Protein AF-A0A0B7N5T4-F1 (afdb_monomer_lite)

pLDDT: mean 71.52, std 21.15, range [25.34, 92.88]

Foldseek 3Di:
DAAPPPRDDFDPDPVRNVQCCQWQVQAWKFKAPVRDIFGQDPQWTADPPPRDTHNTNVRVQVVVVVVVMHMDGDPPDDDDDDDDDDDDDDDDDDDDDDDDPPPPDPPVPPPDPPDDPDDPDAFAAQLRLQCQQVVNNVPDPVVSVVSVVLLVLVVWFWKWWAFPHDTHIHTHHPVVLVVQQPDDDPTTHIGHGHHDDDPDDDDDDPDPPPDPVVVLLVCLCPDPCVVVSVVDDDDDQDPVNVVLQPDDCVVPVVSLVVNFVVQAQHWDDDNPDIDGHNGDFRDDPDPCSGPVPPDPDDDDDPDDPDD

Sequence (307 aa):
MQCGTCKQYLKNTNSALKDHNYNYHVDEVFVGESLLVVRRIHGTFTCYICDKALKTTTGFKLHLVSHSLKMTIDFTSLPEPKNSLRYSEDVSDSMPPSEIIHHIPPEDLIIGNSSKPHKKRKLLSHSQTVLASSGSITAGTKEKTDKLMIAKLGRWVPIIFECESEQHGLLTSARSATMLLQESPQTGAWKKPAADVDPSTGVPCITDDCSSDSLVEHIKSTSQAAKKLSTTRHEEVTLEHSNILSRDWLEYPQLRYCGSQMLVGAILVEGQNSILLNTVEPYSRDPLLDAHYERLSHDQSSFPETL

Radius of gyration: 31.87 Å; chains: 1; bounding box: 81×39×100 Å

Structure (mmCIF, N/CA/C/O backbone):
data_AF-A0A0B7N5T4-F1
#
_entry.id   AF-A0A0B7N5T4-F1
#
loop_
_atom_site.group_PDB
_atom_site.id
_atom_site.type_symbol
_atom_site.label_atom_id
_atom_site.label_alt_id
_atom_site.label_comp_id
_atom_site.label_asym_id
_atom_site.label_entity_id
_atom_site.label_seq_id
_atom_site.pdbx_PDB_ins_code
_atom_site.Cartn_x
_atom_site.Cartn_y
_atom_site.Cartn_z
_atom_site.occupancy
_atom_site.B_iso_or_equiv
_atom_site.auth_seq_id
_atom_site.auth_comp_id
_atom_site.auth_asym_id
_atom_site.auth_atom_id
_atom_site.pdbx_PDB_model_num
ATOM 1 N N . MET A 1 1 ? 52.496 3.882 6.652 1.00 69.75 1 MET A N 1
ATOM 2 C CA . MET A 1 1 ? 51.810 2.568 6.605 1.00 69.75 1 MET A CA 1
ATOM 3 C C . MET A 1 1 ? 51.121 2.394 5.261 1.00 69.75 1 MET A C 1
ATOM 5 O O . MET A 1 1 ? 50.736 3.394 4.667 1.00 69.75 1 MET A O 1
ATOM 9 N N . GLN A 1 2 ? 50.978 1.163 4.775 1.00 79.38 2 GLN A N 1
ATOM 10 C CA . GLN A 1 2 ? 50.279 0.862 3.523 1.00 79.38 2 GLN A CA 1
ATOM 11 C C . GLN A 1 2 ? 48.905 0.254 3.832 1.00 79.38 2 GLN A C 1
ATOM 13 O O . GLN A 1 2 ? 48.806 -0.610 4.701 1.00 79.38 2 GLN A O 1
ATOM 18 N N . CYS A 1 3 ? 47.849 0.698 3.147 1.00 80.38 3 CYS A N 1
ATOM 19 C CA . CYS A 1 3 ? 46.538 0.056 3.258 1.00 80.38 3 CYS A CA 1
ATOM 20 C C . CYS A 1 3 ? 46.576 -1.336 2.606 1.00 80.38 3 CYS A C 1
ATOM 22 O O . CYS A 1 3 ? 46.962 -1.457 1.445 1.00 80.38 3 CYS A O 1
ATOM 24 N N . GLY A 1 4 ? 46.150 -2.376 3.328 1.00 76.75 4 GLY A N 1
ATOM 25 C CA . GLY A 1 4 ? 46.126 -3.752 2.815 1.00 76.75 4 GLY A CA 1
ATOM 26 C C . GLY A 1 4 ? 45.163 -3.967 1.640 1.00 76.75 4 GLY A C 1
ATOM 27 O O . GLY A 1 4 ? 45.419 -4.826 0.803 1.00 76.75 4 GLY A O 1
ATOM 28 N N . THR A 1 5 ? 44.104 -3.156 1.537 1.00 79.19 5 THR A N 1
ATOM 29 C CA . THR A 1 5 ? 43.039 -3.314 0.532 1.00 79.19 5 THR A CA 1
ATOM 30 C C . THR A 1 5 ? 43.361 -2.605 -0.786 1.00 79.19 5 THR A C 1
ATOM 32 O O . THR A 1 5 ? 43.273 -3.207 -1.850 1.00 79.19 5 THR A O 1
ATOM 35 N N . CYS A 1 6 ? 43.784 -1.335 -0.743 1.00 82.19 6 CYS A N 1
ATOM 36 C CA . CYS A 1 6 ? 44.059 -0.535 -1.951 1.00 82.19 6 CYS A CA 1
ATOM 37 C C . CYS A 1 6 ? 45.543 -0.217 -2.178 1.00 82.19 6 CYS A C 1
ATOM 39 O O . CYS A 1 6 ? 45.875 0.527 -3.099 1.00 82.19 6 CYS A O 1
ATOM 41 N N . LYS A 1 7 ? 46.445 -0.742 -1.335 1.00 82.12 7 LYS A N 1
ATOM 42 C CA . LYS A 1 7 ? 47.906 -0.554 -1.418 1.00 82.12 7 LYS A CA 1
ATOM 43 C C . LYS A 1 7 ? 48.377 0.907 -1.370 1.00 82.12 7 LYS A C 1
ATOM 45 O O . LYS A 1 7 ? 49.548 1.174 -1.638 1.00 82.12 7 LYS A O 1
ATOM 50 N N . GLN A 1 8 ? 47.511 1.844 -0.979 1.00 82.88 8 GLN A N 1
ATOM 51 C CA . GLN A 1 8 ? 47.845 3.261 -0.860 1.00 82.88 8 GLN A CA 1
ATOM 52 C C . GLN A 1 8 ? 48.771 3.516 0.337 1.00 82.88 8 GLN A C 1
ATOM 54 O O . GLN A 1 8 ? 48.557 2.987 1.431 1.00 82.88 8 GLN A O 1
ATOM 59 N N . TYR A 1 9 ? 49.790 4.354 0.133 1.00 82.81 9 TYR A N 1
ATOM 60 C CA . TYR A 1 9 ? 50.687 4.801 1.196 1.00 82.81 9 TYR A CA 1
ATOM 61 C C . TYR A 1 9 ? 50.049 5.947 1.984 1.00 82.81 9 TYR A C 1
ATOM 63 O O . TYR A 1 9 ? 49.714 6.994 1.433 1.00 82.81 9 TYR A O 1
ATOM 71 N N . LEU A 1 10 ? 49.887 5.737 3.288 1.00 82.31 10 LEU A N 1
ATOM 72 C CA . LEU A 1 10 ? 49.325 6.693 4.235 1.00 82.31 10 LEU A CA 1
ATOM 73 C C . LEU A 1 10 ? 50.396 7.146 5.229 1.00 82.31 10 LEU A C 1
ATOM 75 O O . LEU A 1 10 ? 51.396 6.449 5.468 1.00 82.31 10 LEU A O 1
ATOM 79 N N . LYS A 1 11 ? 50.142 8.302 5.859 1.00 80.75 11 LYS A N 1
ATOM 80 C CA . LYS A 1 11 ? 50.928 8.796 7.000 1.00 80.75 11 LYS A CA 1
ATOM 81 C C . LYS A 1 11 ? 51.099 7.672 8.025 1.00 80.75 11 LYS A C 1
ATOM 83 O O . LYS A 1 11 ? 50.219 6.829 8.183 1.00 80.75 11 LYS A O 1
ATOM 88 N N . ASN A 1 12 ? 52.263 7.612 8.669 1.00 74.69 12 ASN A N 1
ATOM 89 C CA . ASN A 1 12 ? 52.660 6.473 9.495 1.00 74.69 12 ASN A CA 1
ATOM 90 C C . ASN A 1 12 ? 51.973 6.457 10.874 1.00 74.69 12 ASN A C 1
ATOM 92 O O . ASN A 1 12 ? 52.640 6.386 11.898 1.00 74.69 12 ASN A O 1
ATOM 96 N N . THR A 1 13 ? 50.644 6.557 10.901 1.00 83.31 13 THR A N 1
ATOM 97 C CA . THR A 1 13 ? 49.824 6.553 12.113 1.00 83.31 13 THR A CA 1
ATOM 98 C C . THR A 1 13 ? 48.644 5.596 11.954 1.00 83.31 13 THR A C 1
ATOM 100 O O . THR A 1 13 ? 48.007 5.534 10.901 1.00 83.31 13 THR A O 1
ATOM 103 N N . ASN A 1 14 ? 48.321 4.865 13.025 1.00 80.75 14 ASN A N 1
ATOM 104 C CA . ASN A 1 14 ? 47.179 3.942 13.049 1.00 80.75 14 ASN A CA 1
ATOM 105 C C . ASN A 1 14 ? 45.840 4.669 12.831 1.00 80.75 14 ASN A C 1
ATOM 107 O O . ASN A 1 14 ? 44.931 4.121 12.212 1.00 80.75 14 ASN A O 1
ATOM 111 N N . SER A 1 15 ? 45.731 5.923 13.284 1.00 82.00 15 SER A N 1
ATOM 112 C CA . SER A 1 15 ? 44.556 6.772 13.059 1.00 82.00 15 SER A CA 1
ATOM 113 C C . SER A 1 15 ? 44.322 7.061 11.576 1.00 82.00 15 SER A C 1
ATOM 115 O O . SER A 1 15 ? 43.213 6.869 11.091 1.00 82.00 15 SER A O 1
ATOM 117 N N . ALA A 1 16 ? 45.371 7.415 10.825 1.00 81.56 16 ALA A N 1
ATOM 118 C CA . ALA A 1 16 ? 45.253 7.695 9.395 1.00 81.56 16 ALA A CA 1
ATOM 119 C C . ALA A 1 16 ? 44.821 6.456 8.595 1.00 81.56 16 ALA A C 1
ATOM 121 O O . ALA A 1 16 ? 44.069 6.575 7.628 1.00 81.56 16 ALA A O 1
ATOM 122 N N . LEU A 1 17 ? 45.269 5.266 9.009 1.00 82.38 17 LEU A N 1
ATOM 123 C CA . LEU A 1 17 ? 44.836 4.005 8.411 1.00 82.38 17 LEU A CA 1
ATOM 124 C C . LEU A 1 17 ? 43.365 3.694 8.734 1.00 82.38 17 LEU A C 1
ATOM 126 O O . LEU A 1 17 ? 42.614 3.309 7.839 1.00 82.38 17 LEU A O 1
ATOM 130 N N . LYS A 1 18 ? 42.934 3.913 9.983 1.00 84.19 18 LYS A N 1
ATOM 131 C CA . LYS A 1 18 ? 41.537 3.723 10.404 1.00 84.19 18 LYS A CA 1
ATOM 132 C C . LYS A 1 18 ? 40.585 4.666 9.664 1.00 84.19 18 LYS A C 1
ATOM 134 O O . LYS A 1 18 ? 39.571 4.212 9.138 1.00 84.19 18 LYS A O 1
ATOM 139 N N . ASP A 1 19 ? 40.938 5.944 9.560 1.00 85.62 19 ASP A N 1
ATOM 140 C CA . ASP A 1 19 ? 40.134 6.953 8.862 1.00 85.62 19 ASP A CA 1
ATOM 141 C C . ASP A 1 19 ? 40.048 6.679 7.358 1.00 85.62 19 ASP A C 1
ATOM 143 O O . ASP A 1 19 ? 39.001 6.886 6.736 1.00 85.62 19 ASP A O 1
ATOM 147 N N . HIS A 1 20 ? 41.135 6.184 6.761 1.00 85.06 20 HIS A N 1
ATOM 148 C CA . HIS A 1 20 ? 41.139 5.749 5.370 1.00 85.06 20 HIS A CA 1
ATOM 149 C C . HIS A 1 20 ? 40.198 4.557 5.154 1.00 85.06 20 HIS A C 1
ATOM 151 O O . HIS A 1 20 ? 39.347 4.609 4.265 1.00 85.06 20 HIS A O 1
ATOM 157 N N . ASN A 1 21 ? 40.295 3.524 5.996 1.00 85.44 21 ASN A N 1
ATOM 158 C CA . ASN A 1 21 ? 39.423 2.353 5.906 1.00 85.44 21 ASN A CA 1
ATOM 159 C C . ASN A 1 21 ? 37.949 2.728 6.079 1.00 85.44 21 ASN A C 1
ATOM 161 O O . ASN A 1 21 ? 37.116 2.305 5.283 1.00 85.44 21 ASN A O 1
ATOM 165 N N . TYR A 1 22 ? 37.639 3.600 7.038 1.00 87.00 22 TYR A N 1
ATOM 166 C CA . TYR A 1 22 ? 36.282 4.095 7.246 1.00 87.00 22 TYR A CA 1
ATOM 167 C C . TYR A 1 22 ? 35.716 4.805 6.009 1.00 87.00 22 TYR A C 1
ATOM 169 O O . TYR A 1 22 ? 34.561 4.605 5.649 1.00 87.00 22 TYR A O 1
ATOM 177 N N . ASN A 1 23 ? 36.510 5.646 5.343 1.00 88.38 23 ASN A N 1
ATOM 178 C CA . ASN A 1 23 ? 36.008 6.486 4.255 1.00 88.38 23 ASN A CA 1
ATOM 179 C C . ASN A 1 23 ? 35.915 5.791 2.899 1.00 88.38 23 ASN A C 1
ATOM 181 O O . ASN A 1 23 ? 35.070 6.196 2.094 1.00 88.38 23 ASN A O 1
ATOM 185 N N . TYR A 1 24 ? 36.778 4.807 2.646 1.00 85.06 24 TYR A N 1
ATOM 186 C CA . TYR A 1 24 ? 36.962 4.229 1.313 1.00 85.06 24 TYR A CA 1
ATOM 187 C C . TYR A 1 24 ? 36.698 2.725 1.231 1.00 85.06 24 TYR A C 1
ATOM 189 O O . TYR A 1 24 ? 36.429 2.256 0.133 1.00 85.06 24 TYR A O 1
ATOM 197 N N . HIS A 1 25 ? 36.720 2.001 2.356 1.00 84.69 25 HIS A N 1
ATOM 198 C CA . HIS A 1 25 ? 36.530 0.539 2.398 1.00 84.69 25 HIS A CA 1
ATOM 199 C C . HIS A 1 25 ? 35.272 0.117 3.167 1.00 84.69 25 HIS A C 1
ATOM 201 O O . HIS A 1 25 ? 35.118 -1.048 3.511 1.00 84.69 25 HIS A O 1
ATOM 207 N N . VAL A 1 26 ? 34.375 1.064 3.461 1.00 86.56 26 VAL A N 1
ATOM 208 C CA . VAL A 1 26 ? 33.012 0.759 3.914 1.00 86.56 26 VAL A CA 1
ATOM 209 C C . VAL A 1 26 ? 32.119 0.666 2.684 1.00 86.56 26 VAL A C 1
ATOM 211 O O . VAL A 1 26 ? 31.901 1.677 2.001 1.00 86.56 26 VAL A O 1
ATOM 214 N N . ASP A 1 27 ? 31.601 -0.535 2.441 1.00 84.94 27 ASP A N 1
ATOM 215 C CA . ASP A 1 27 ? 30.766 -0.852 1.280 1.00 84.94 27 ASP A CA 1
ATOM 216 C C . ASP A 1 27 ? 29.268 -0.738 1.566 1.00 84.94 27 ASP A C 1
ATOM 218 O O . ASP A 1 27 ? 28.491 -0.467 0.652 1.00 84.94 27 ASP A O 1
ATOM 222 N N . GLU A 1 28 ? 28.851 -0.886 2.823 1.00 87.75 28 GLU A N 1
ATOM 223 C CA . GLU A 1 28 ? 27.444 -0.839 3.224 1.00 87.75 28 GLU A CA 1
ATOM 224 C C . GLU A 1 28 ? 27.250 0.034 4.467 1.00 87.75 28 GLU A C 1
ATOM 226 O O . GLU A 1 28 ? 28.056 0.012 5.401 1.00 87.75 28 GLU A O 1
ATOM 231 N N . VAL A 1 29 ? 26.175 0.822 4.472 1.00 87.94 29 VAL A N 1
ATOM 232 C CA . VAL A 1 29 ? 25.753 1.649 5.609 1.00 87.94 29 VAL A CA 1
ATOM 233 C C . VAL A 1 29 ? 24.242 1.553 5.792 1.00 87.94 29 VAL A C 1
ATOM 235 O O . VAL A 1 29 ? 23.505 1.366 4.825 1.00 87.94 29 VAL A O 1
ATOM 238 N N . PHE A 1 30 ? 23.773 1.716 7.024 1.00 87.69 30 PHE A N 1
ATOM 239 C CA . PHE A 1 30 ? 22.352 1.677 7.363 1.00 87.69 30 PHE A CA 1
ATOM 240 C C . PHE A 1 30 ? 21.861 3.086 7.676 1.00 87.69 30 PHE A C 1
ATOM 242 O O . PHE A 1 30 ? 22.520 3.827 8.411 1.00 87.69 30 PHE A O 1
ATOM 249 N N . VAL A 1 31 ? 20.720 3.470 7.106 1.00 85.38 31 VAL A N 1
ATOM 250 C CA . VAL A 1 31 ? 20.201 4.841 7.167 1.00 85.38 31 VAL A CA 1
ATOM 251 C C . VAL A 1 31 ? 18.807 4.888 7.791 1.00 85.38 31 VAL A C 1
ATOM 253 O O . VAL A 1 31 ? 17.913 4.130 7.417 1.00 85.38 31 VAL A O 1
ATOM 256 N N . GLY A 1 32 ? 18.618 5.832 8.714 1.00 80.12 32 GLY A N 1
ATOM 257 C CA . GLY A 1 32 ? 17.349 6.092 9.390 1.00 80.12 32 GLY A CA 1
ATOM 258 C C . GLY A 1 32 ? 16.972 5.035 10.430 1.00 80.12 32 GLY A C 1
ATOM 259 O O . GLY A 1 32 ? 17.717 4.096 10.701 1.00 80.12 32 GLY A O 1
ATOM 260 N N . GLU A 1 33 ? 15.791 5.200 11.025 1.00 75.06 33 GLU A N 1
ATOM 261 C CA . GLU A 1 33 ? 15.253 4.265 12.028 1.00 75.06 33 GLU A CA 1
ATOM 262 C C . GLU A 1 33 ? 14.824 2.930 11.405 1.00 75.06 33 GLU A C 1
ATOM 264 O O . GLU A 1 33 ? 14.861 1.895 12.061 1.00 75.06 33 GLU A O 1
ATOM 269 N N . SER A 1 34 ? 14.494 2.936 10.111 1.00 72.31 34 SER A N 1
ATOM 270 C CA . SER A 1 34 ? 14.150 1.740 9.334 1.00 72.31 34 SER A CA 1
ATOM 271 C C . SER A 1 34 ? 15.365 0.920 8.881 1.00 72.31 34 SER A C 1
ATOM 273 O O . SER A 1 34 ? 15.178 -0.081 8.195 1.00 72.31 34 SER A O 1
ATOM 275 N N . LEU A 1 35 ? 16.592 1.339 9.229 1.00 80.19 35 LEU A N 1
ATOM 276 C CA . LEU A 1 35 ? 17.850 0.673 8.862 1.00 80.19 35 LEU A CA 1
ATOM 277 C C . LEU A 1 35 ? 17.956 0.368 7.358 1.00 80.19 35 LEU A C 1
ATOM 279 O O . LEU A 1 35 ? 18.348 -0.727 6.954 1.00 80.19 35 LEU A O 1
ATOM 283 N N . LEU A 1 36 ? 17.609 1.343 6.513 1.00 80.44 36 LEU A N 1
ATOM 284 C CA . LEU A 1 36 ? 17.686 1.178 5.064 1.00 80.44 36 LEU A CA 1
ATOM 285 C C . LEU A 1 36 ? 19.139 0.927 4.646 1.00 80.44 36 LEU A C 1
ATOM 287 O O . LEU A 1 36 ? 20.015 1.747 4.926 1.00 80.44 36 LEU A O 1
ATOM 291 N N . VAL A 1 37 ? 19.382 -0.186 3.953 1.00 84.94 37 VAL A N 1
ATOM 292 C CA . VAL A 1 37 ? 20.719 -0.563 3.483 1.00 84.94 37 VAL A CA 1
ATOM 293 C C . VAL A 1 37 ? 21.087 0.258 2.252 1.00 84.94 37 VAL A C 1
ATOM 295 O O . VAL A 1 37 ? 20.458 0.132 1.201 1.00 84.94 37 VAL A O 1
ATOM 298 N N . VAL A 1 38 ? 22.136 1.070 2.362 1.00 85.56 38 VAL A N 1
ATOM 299 C CA . VAL A 1 38 ? 22.716 1.824 1.247 1.00 85.56 38 VAL A CA 1
ATOM 300 C C . VAL A 1 38 ? 24.098 1.266 0.940 1.00 85.56 38 VAL A C 1
ATOM 302 O O . VAL A 1 38 ? 24.983 1.239 1.796 1.00 85.56 38 VAL A O 1
ATOM 305 N N . ARG A 1 39 ? 24.281 0.827 -0.306 1.00 87.94 39 ARG A N 1
ATOM 306 C CA . ARG A 1 39 ? 25.531 0.238 -0.792 1.00 87.94 39 ARG A CA 1
ATOM 307 C C . ARG A 1 39 ? 26.357 1.243 -1.572 1.00 87.94 39 ARG A C 1
ATOM 309 O O . ARG A 1 39 ? 25.822 2.090 -2.289 1.00 87.94 39 ARG A O 1
ATOM 316 N N . ARG A 1 40 ? 27.671 1.106 -1.472 1.00 88.81 40 ARG A N 1
ATOM 317 C CA . ARG A 1 40 ? 28.627 1.835 -2.290 1.00 88.81 40 ARG A CA 1
ATOM 318 C C . ARG A 1 40 ? 28.654 1.214 -3.680 1.00 88.81 40 ARG A C 1
ATOM 320 O O . ARG A 1 40 ? 29.084 0.080 -3.859 1.00 88.81 40 ARG A O 1
ATOM 327 N N . ILE A 1 41 ? 28.225 1.975 -4.678 1.00 83.56 41 ILE A N 1
ATOM 328 C CA . ILE A 1 41 ? 28.212 1.553 -6.080 1.00 83.56 41 ILE A CA 1
ATOM 329 C C . ILE A 1 41 ? 29.187 2.454 -6.841 1.00 83.56 41 ILE A C 1
ATOM 331 O O . ILE A 1 41 ? 29.172 3.674 -6.677 1.00 83.56 41 ILE A O 1
ATOM 335 N N . HIS A 1 42 ? 30.091 1.854 -7.622 1.00 84.12 42 HIS A N 1
ATOM 336 C CA . HIS A 1 42 ? 31.166 2.556 -8.346 1.00 84.12 42 HIS A CA 1
ATOM 337 C C . HIS A 1 42 ? 32.009 3.507 -7.466 1.00 84.12 42 HIS A C 1
ATOM 339 O O . HIS A 1 42 ? 32.459 4.563 -7.909 1.00 84.12 42 HIS A O 1
ATOM 345 N N . GLY A 1 43 ? 32.223 3.145 -6.196 1.00 84.19 43 GLY A N 1
ATOM 346 C CA . GLY A 1 43 ? 33.016 3.944 -5.258 1.00 84.19 43 GLY A CA 1
ATOM 347 C C . GLY A 1 43 ? 32.272 5.119 -4.612 1.00 84.19 43 GLY A C 1
ATOM 348 O O . GLY A 1 43 ? 32.896 5.887 -3.878 1.00 84.19 43 GLY A O 1
ATOM 349 N N . THR A 1 44 ? 30.959 5.255 -4.815 1.00 89.12 44 THR A N 1
ATOM 350 C CA . THR A 1 44 ? 30.132 6.332 -4.239 1.00 89.12 44 THR A CA 1
ATOM 351 C C . THR A 1 44 ? 28.884 5.811 -3.533 1.00 89.12 44 THR A C 1
ATOM 353 O O . THR A 1 44 ? 28.325 4.795 -3.932 1.00 89.12 44 THR A O 1
ATOM 356 N N . PHE A 1 45 ? 28.424 6.536 -2.513 1.00 91.50 45 PHE A N 1
ATOM 357 C CA . PHE A 1 45 ? 27.083 6.392 -1.950 1.00 91.50 45 PHE A CA 1
ATOM 358 C C . PHE A 1 45 ? 26.144 7.413 -2.586 1.00 91.50 45 PHE A C 1
ATOM 360 O O . PHE A 1 45 ? 26.460 8.604 -2.602 1.00 91.50 45 PHE A O 1
ATOM 367 N N . THR A 1 46 ? 24.993 6.962 -3.072 1.00 89.44 46 THR A N 1
ATOM 368 C CA . THR A 1 46 ? 23.954 7.836 -3.627 1.00 89.44 46 THR A CA 1
ATOM 369 C C . THR A 1 46 ? 22.863 8.052 -2.588 1.00 89.44 46 THR A C 1
ATOM 371 O O . THR A 1 46 ? 22.347 7.097 -2.010 1.00 89.44 46 THR A O 1
ATOM 374 N N . CYS A 1 47 ? 22.522 9.312 -2.323 1.00 87.88 47 CYS A N 1
ATOM 375 C CA . CYS A 1 47 ? 21.408 9.652 -1.445 1.00 87.88 47 CYS A CA 1
ATOM 376 C C . CYS A 1 47 ? 20.071 9.373 -2.136 1.00 87.88 47 CYS A C 1
ATOM 378 O O . CYS A 1 47 ? 19.830 9.904 -3.209 1.00 87.88 47 CYS A O 1
ATOM 380 N N . TYR A 1 48 ? 19.176 8.624 -1.498 1.00 84.62 48 TYR A N 1
ATOM 381 C CA . TYR A 1 48 ? 17.856 8.291 -2.050 1.00 84.62 48 TYR A CA 1
ATOM 382 C C . TYR A 1 48 ? 16.822 9.428 -1.950 1.00 84.62 48 TYR A C 1
ATOM 384 O O . TYR A 1 48 ? 15.704 9.280 -2.427 1.00 84.62 48 TYR A O 1
ATOM 392 N N . ILE A 1 49 ? 17.162 10.541 -1.288 1.00 83.62 49 ILE A N 1
ATOM 393 C CA . ILE A 1 49 ? 16.272 11.708 -1.155 1.00 83.62 49 ILE A CA 1
ATOM 394 C C . ILE A 1 49 ? 16.534 12.735 -2.256 1.00 83.62 49 ILE A C 1
ATOM 396 O O . ILE A 1 49 ? 15.604 13.372 -2.739 1.00 83.62 49 ILE A O 1
ATOM 400 N N . CYS A 1 50 ? 17.802 12.951 -2.611 1.00 87.12 50 CYS A N 1
ATOM 401 C CA . CYS A 1 50 ? 18.205 14.034 -3.512 1.00 87.12 50 CYS A CA 1
ATOM 402 C C . CYS A 1 50 ? 19.199 13.604 -4.598 1.00 87.12 50 CYS A C 1
ATOM 404 O O . CYS A 1 50 ? 19.820 14.461 -5.226 1.00 87.12 50 CYS A O 1
ATOM 406 N N . ASP A 1 51 ? 19.407 12.296 -4.766 1.00 87.25 51 ASP A N 1
ATOM 407 C CA . ASP A 1 51 ? 20.267 11.662 -5.777 1.00 87.25 51 ASP A CA 1
ATOM 408 C C . ASP A 1 51 ? 21.730 12.132 -5.790 1.00 87.25 51 ASP A C 1
ATOM 410 O O . ASP A 1 51 ? 22.498 11.880 -6.722 1.00 87.25 51 ASP A O 1
ATOM 414 N N . LYS A 1 52 ? 22.175 12.788 -4.713 1.00 88.50 52 LYS A N 1
ATOM 415 C CA . LYS A 1 52 ? 23.548 13.269 -4.586 1.00 88.50 52 LYS A CA 1
ATOM 416 C C . LYS A 1 52 ? 24.509 12.106 -4.334 1.00 88.50 52 LYS A C 1
ATOM 418 O O . LYS A 1 52 ? 24.386 11.395 -3.337 1.00 88.50 52 LYS A O 1
ATOM 423 N N . ALA A 1 53 ? 25.511 11.968 -5.202 1.00 91.56 53 ALA A N 1
ATOM 424 C CA . ALA A 1 53 ? 26.578 10.978 -5.070 1.00 91.56 53 ALA A CA 1
ATOM 425 C C . ALA A 1 53 ? 27.752 11.508 -4.224 1.00 91.56 53 ALA A C 1
ATOM 427 O O . ALA A 1 53 ? 28.318 12.570 -4.500 1.00 91.56 53 ALA A O 1
ATOM 428 N N . LEU A 1 54 ? 28.150 10.754 -3.197 1.00 91.56 54 LEU A N 1
ATOM 429 C CA . LEU A 1 54 ? 29.201 11.110 -2.239 1.00 91.56 54 LEU A CA 1
ATOM 430 C C . LEU A 1 54 ? 30.294 10.036 -2.203 1.00 91.56 54 LEU A C 1
ATOM 432 O O . LEU A 1 54 ? 30.028 8.850 -2.039 1.00 91.56 54 LEU A O 1
ATOM 436 N N . LYS A 1 55 ? 31.553 10.465 -2.353 1.00 89.00 55 LYS A N 1
ATOM 437 C CA . LYS A 1 55 ? 32.723 9.571 -2.456 1.00 89.00 55 LYS A CA 1
ATOM 438 C C . LYS A 1 55 ? 33.216 9.026 -1.118 1.00 89.00 55 LYS A C 1
ATOM 440 O O . LYS A 1 55 ? 33.914 8.020 -1.100 1.00 89.00 55 LYS A O 1
ATOM 445 N N . THR A 1 56 ? 32.907 9.678 -0.002 1.00 90.75 56 THR A N 1
ATOM 446 C CA . THR A 1 56 ? 33.432 9.305 1.318 1.00 90.75 56 THR A CA 1
ATOM 447 C C . THR A 1 56 ? 32.304 8.983 2.283 1.00 90.75 56 THR A C 1
ATOM 449 O O . THR A 1 56 ? 31.255 9.629 2.263 1.00 90.75 56 THR A O 1
ATOM 452 N N . THR A 1 57 ? 32.536 8.014 3.167 1.00 89.62 57 THR A N 1
ATOM 453 C CA . THR A 1 57 ? 31.570 7.613 4.201 1.00 89.62 57 THR A CA 1
ATOM 454 C C . THR A 1 57 ? 31.266 8.762 5.163 1.00 89.62 57 THR A C 1
ATOM 456 O O . THR A 1 57 ? 30.104 9.014 5.472 1.00 89.62 57 THR A O 1
ATOM 459 N N . THR A 1 58 ? 32.277 9.540 5.575 1.00 90.69 58 THR A N 1
ATOM 460 C CA . THR A 1 58 ? 32.061 10.741 6.403 1.00 90.69 58 THR A CA 1
ATOM 461 C C . THR A 1 58 ? 31.255 11.807 5.662 1.00 90.69 58 THR A C 1
ATOM 463 O O . THR A 1 58 ? 30.374 12.428 6.254 1.00 90.69 58 THR A O 1
ATOM 466 N N . GLY A 1 59 ? 31.517 12.008 4.366 1.00 88.62 59 GLY A N 1
ATOM 467 C CA . GLY A 1 59 ? 30.754 12.951 3.548 1.00 88.62 59 GLY A CA 1
ATOM 468 C C . GLY A 1 59 ? 29.286 12.544 3.438 1.00 88.62 59 GLY A C 1
ATOM 469 O O . GLY A 1 59 ? 28.402 13.382 3.608 1.00 88.62 59 GLY A O 1
ATOM 470 N N . PHE A 1 60 ? 29.026 11.254 3.223 1.00 91.56 60 PHE A N 1
ATOM 471 C CA . PHE A 1 60 ? 27.674 10.705 3.181 1.00 91.56 60 PHE A CA 1
ATOM 472 C C . PHE A 1 60 ? 26.952 10.844 4.528 1.00 91.56 60 PHE A C 1
ATOM 474 O O . PHE A 1 60 ? 25.824 11.330 4.572 1.00 91.56 60 PHE A O 1
ATOM 481 N N . LYS A 1 61 ? 27.635 10.553 5.642 1.00 91.12 61 LYS A N 1
ATOM 482 C CA . LYS A 1 61 ? 27.104 10.759 6.997 1.00 91.12 61 LYS A CA 1
ATOM 483 C C . LYS A 1 61 ? 26.669 12.202 7.245 1.00 91.12 61 LYS A C 1
ATOM 485 O O . LYS A 1 61 ? 25.561 12.432 7.714 1.00 91.12 61 LYS A O 1
ATOM 490 N N . LEU A 1 62 ? 27.537 13.171 6.945 1.00 91.50 62 LEU A N 1
ATOM 491 C CA . LEU A 1 62 ? 27.241 14.594 7.141 1.00 91.50 62 LEU A CA 1
ATOM 492 C C . LEU A 1 62 ? 26.092 15.062 6.245 1.00 91.50 62 LEU A C 1
ATOM 494 O O . LEU A 1 62 ? 25.263 15.858 6.673 1.00 91.50 62 LEU A O 1
ATOM 498 N N . HIS A 1 63 ? 26.019 14.540 5.023 1.00 90.56 63 HIS A N 1
ATOM 499 C CA . HIS A 1 63 ? 24.920 14.829 4.115 1.00 90.56 63 HIS A CA 1
ATOM 500 C C . HIS A 1 63 ? 23.569 14.319 4.642 1.00 90.56 63 HIS A C 1
ATOM 502 O O . HIS A 1 63 ? 22.570 15.021 4.543 1.00 90.56 63 HIS A O 1
ATOM 508 N N . LEU A 1 64 ? 23.517 13.140 5.259 1.00 90.31 64 LEU A N 1
ATOM 509 C CA . LEU A 1 64 ? 22.271 12.609 5.823 1.00 90.31 64 LEU A CA 1
ATOM 510 C C . LEU A 1 64 ? 21.739 13.442 6.997 1.00 90.31 64 LEU A C 1
ATOM 512 O O . LEU A 1 64 ? 20.525 13.557 7.165 1.00 90.31 64 LEU A O 1
ATOM 516 N N . VAL A 1 65 ? 22.621 14.105 7.751 1.00 90.00 65 VAL A N 1
ATOM 517 C CA . VAL A 1 65 ? 22.213 15.021 8.828 1.00 90.00 65 VAL A CA 1
ATOM 518 C C . VAL A 1 65 ? 21.382 16.191 8.286 1.00 90.00 65 VAL A C 1
ATOM 520 O O . VAL A 1 65 ? 20.431 16.595 8.952 1.00 90.00 65 VAL A O 1
ATOM 523 N N . SER A 1 66 ? 21.646 16.689 7.067 1.00 87.62 66 SER A N 1
ATOM 524 C CA . SER A 1 66 ? 20.801 17.738 6.460 1.00 87.62 66 SER A CA 1
ATOM 525 C C . SER A 1 66 ? 19.396 17.255 6.091 1.00 87.62 66 SER A C 1
ATOM 527 O O . SER A 1 66 ? 18.516 18.073 5.852 1.00 87.62 66 SER A O 1
ATOM 529 N N . HIS A 1 67 ? 19.182 15.939 6.061 1.00 86.00 67 HIS A N 1
ATOM 530 C CA . HIS A 1 67 ? 17.881 15.301 5.871 1.00 86.00 67 HIS A CA 1
ATOM 531 C C . HIS A 1 67 ? 17.285 14.764 7.182 1.00 86.00 67 HIS A C 1
ATOM 533 O O . HIS A 1 67 ? 16.331 13.994 7.145 1.00 86.00 67 HIS A O 1
ATOM 539 N N . SER A 1 68 ? 17.852 15.129 8.339 1.00 88.25 68 SER A N 1
ATOM 540 C CA . SER A 1 68 ? 17.449 14.612 9.657 1.00 88.25 68 SER A CA 1
ATOM 541 C C . SER A 1 68 ? 17.558 13.085 9.788 1.00 88.25 68 SER A C 1
ATOM 543 O O . SER A 1 68 ? 16.881 12.475 10.613 1.00 88.25 68 SER A O 1
ATOM 545 N N . LEU A 1 69 ? 18.447 12.460 9.010 1.00 86.94 69 LEU A N 1
ATOM 546 C CA . LEU A 1 69 ? 18.690 11.021 9.030 1.00 86.94 69 LEU A CA 1
ATOM 547 C C . LEU A 1 69 ? 19.977 10.680 9.780 1.00 86.94 69 LEU A C 1
ATOM 549 O O . LEU A 1 69 ? 20.994 11.371 9.683 1.00 86.94 69 LEU A O 1
ATOM 553 N N . LYS A 1 70 ? 19.942 9.563 10.511 1.00 86.38 70 LYS A N 1
ATOM 554 C CA . LYS A 1 70 ? 21.113 8.978 11.175 1.00 86.38 70 LYS A CA 1
ATOM 555 C C . LYS A 1 70 ? 21.685 7.847 10.327 1.00 86.38 70 LYS A C 1
ATOM 557 O O . LYS A 1 70 ? 20.942 7.152 9.646 1.00 86.38 70 LYS A O 1
ATOM 562 N N . MET A 1 71 ? 23.002 7.666 10.396 1.00 87.56 71 MET A N 1
ATOM 563 C CA . MET A 1 71 ? 23.719 6.596 9.705 1.00 87.56 71 MET A CA 1
ATOM 564 C C . MET A 1 71 ? 24.470 5.731 10.714 1.00 87.56 71 MET A C 1
ATOM 566 O O . MET A 1 71 ? 25.198 6.266 11.558 1.00 87.56 71 MET A O 1
ATOM 570 N N . THR A 1 72 ? 24.342 4.416 10.587 1.00 85.75 72 THR A N 1
ATOM 571 C CA . THR A 1 72 ? 25.093 3.415 11.352 1.00 85.75 72 THR A CA 1
ATOM 572 C C . THR A 1 72 ? 25.862 2.491 10.407 1.00 85.75 72 THR A C 1
ATOM 574 O O . THR A 1 72 ? 25.540 2.365 9.226 1.00 85.75 72 THR A O 1
ATOM 577 N N . ILE A 1 73 ? 26.939 1.894 10.913 1.00 83.56 73 ILE A N 1
ATOM 578 C CA . ILE A 1 73 ? 27.765 0.920 10.191 1.00 83.56 73 ILE A CA 1
ATOM 579 C C . ILE A 1 73 ? 27.880 -0.291 11.105 1.00 83.56 73 ILE A C 1
ATOM 581 O O . ILE A 1 73 ? 28.184 -0.119 12.288 1.00 83.56 73 ILE A O 1
ATOM 585 N N . ASP A 1 74 ? 27.617 -1.479 10.573 1.00 66.56 74 ASP A N 1
ATOM 586 C CA . ASP A 1 74 ? 27.819 -2.722 11.307 1.00 66.56 74 ASP A CA 1
ATOM 587 C C . ASP A 1 74 ? 29.306 -3.108 11.245 1.00 66.56 74 ASP A C 1
ATOM 589 O O . ASP A 1 74 ? 29.902 -3.196 10.172 1.00 66.56 74 ASP A O 1
ATOM 593 N N . PHE A 1 75 ? 29.929 -3.279 12.409 1.00 51.12 75 PHE A N 1
ATOM 594 C CA . PHE A 1 75 ? 31.339 -3.647 12.554 1.00 51.12 75 PHE A CA 1
ATOM 595 C C . PHE A 1 75 ? 31.481 -5.142 12.881 1.00 51.12 75 PHE A C 1
ATOM 597 O O . PHE A 1 75 ? 32.263 -5.511 13.752 1.00 51.12 75 PHE A O 1
ATOM 604 N N . THR A 1 76 ? 30.725 -6.023 12.227 1.00 40.06 76 THR A N 1
ATOM 605 C CA . THR A 1 76 ? 30.799 -7.476 12.488 1.00 40.06 76 THR A CA 1
ATOM 606 C C . THR A 1 76 ? 31.614 -8.275 11.472 1.00 40.06 76 THR A C 1
ATOM 608 O O . THR A 1 76 ? 31.735 -9.490 11.610 1.00 40.06 76 THR A O 1
ATOM 611 N N . SER A 1 77 ? 32.284 -7.637 10.510 1.00 33.38 77 SER A N 1
ATOM 612 C CA . SER A 1 77 ? 33.123 -8.357 9.545 1.00 33.38 77 SER A CA 1
ATOM 613 C C . SER A 1 77 ? 34.488 -7.704 9.326 1.00 33.38 77 SER A C 1
ATOM 615 O O . SER A 1 77 ? 34.680 -7.012 8.335 1.00 33.38 77 SER A O 1
ATOM 617 N N . LEU A 1 78 ? 35.444 -7.946 10.228 1.00 33.88 78 LEU A N 1
ATOM 618 C CA . LEU A 1 78 ? 36.885 -8.048 9.933 1.00 33.88 78 LEU A CA 1
ATOM 619 C C . LEU A 1 78 ? 37.579 -8.783 11.108 1.00 33.88 78 LEU A C 1
ATOM 621 O O . LEU A 1 78 ? 37.239 -8.526 12.263 1.00 33.88 78 LEU A O 1
ATOM 625 N N . PRO A 1 79 ? 38.518 -9.712 10.846 1.00 31.50 79 PRO A N 1
ATOM 626 C CA . PRO A 1 79 ? 39.094 -10.585 11.864 1.00 31.50 79 PRO A CA 1
ATOM 627 C C . PRO A 1 79 ? 40.132 -9.843 12.720 1.00 31.50 79 PRO A C 1
ATOM 629 O O . PRO A 1 79 ? 41.118 -9.316 12.204 1.00 31.50 79 PRO A O 1
ATOM 632 N N . GLU A 1 80 ? 39.940 -9.833 14.039 1.00 29.44 80 GLU A N 1
ATOM 633 C CA . GLU A 1 80 ? 40.982 -9.434 14.991 1.00 29.44 80 GLU A CA 1
ATOM 634 C C . GLU A 1 80 ? 42.076 -10.509 15.099 1.00 29.44 80 GLU A C 1
ATOM 636 O O . GLU A 1 80 ? 41.762 -11.696 15.236 1.00 29.44 80 GLU A O 1
ATOM 641 N N . PRO A 1 81 ? 43.362 -10.129 15.196 1.00 31.62 81 PRO A N 1
ATOM 642 C CA . PRO A 1 81 ? 44.332 -10.892 15.951 1.00 31.62 81 PRO A CA 1
ATOM 643 C C . PRO A 1 81 ? 44.458 -10.323 17.372 1.00 31.62 81 PRO A C 1
ATOM 645 O O . PRO A 1 81 ? 44.715 -9.140 17.593 1.00 31.62 81 PRO A O 1
ATOM 648 N N . LYS A 1 82 ? 44.313 -11.226 18.341 1.00 32.44 82 LYS A N 1
ATOM 649 C CA . LYS A 1 82 ? 44.591 -11.039 19.768 1.00 32.44 82 LYS A CA 1
ATOM 650 C C . LYS A 1 82 ? 46.047 -10.602 19.993 1.00 32.44 82 LYS A C 1
ATOM 652 O O . LYS A 1 82 ? 46.944 -11.321 19.567 1.00 32.44 82 LYS A O 1
ATOM 657 N N . ASN A 1 83 ? 46.283 -9.515 20.733 1.00 25.34 83 ASN A N 1
ATOM 658 C CA . ASN A 1 83 ? 47.005 -9.535 22.020 1.00 25.34 83 ASN A CA 1
ATOM 659 C C . ASN A 1 83 ? 47.358 -8.130 22.548 1.00 25.34 83 ASN A C 1
ATOM 661 O O . ASN A 1 83 ? 48.132 -7.399 21.948 1.00 25.34 83 ASN A O 1
ATOM 665 N N . SER A 1 84 ? 46.873 -7.890 23.768 1.00 26.36 84 SER A N 1
ATOM 666 C CA . SER A 1 84 ? 47.591 -7.395 24.952 1.00 26.36 84 SER A CA 1
ATOM 667 C C . SER A 1 84 ? 48.205 -5.984 25.021 1.00 26.36 84 SER A C 1
ATOM 669 O O . SER A 1 84 ? 48.979 -5.565 24.170 1.00 26.36 84 SER A O 1
ATOM 671 N N . LEU A 1 85 ? 48.008 -5.434 26.229 1.00 27.22 85 LEU A N 1
ATOM 672 C CA . LEU A 1 85 ? 48.889 -4.574 27.035 1.00 27.22 85 LEU A CA 1
ATOM 673 C C . LEU A 1 85 ? 48.656 -3.054 27.022 1.00 27.22 85 LEU A C 1
ATOM 675 O O . LEU A 1 85 ? 49.161 -2.306 26.197 1.00 27.22 85 LEU A O 1
ATOM 679 N N . ARG A 1 86 ? 47.906 -2.647 28.060 1.00 30.83 86 ARG A N 1
ATOM 680 C CA . ARG A 1 86 ? 48.272 -1.683 29.118 1.00 30.83 86 ARG A CA 1
ATOM 681 C C . ARG A 1 86 ? 49.406 -0.698 28.795 1.00 30.83 86 ARG A C 1
ATOM 683 O O . ARG A 1 86 ? 50.557 -1.108 28.679 1.00 30.83 86 ARG A O 1
ATOM 690 N N . TYR A 1 87 ? 49.098 0.592 28.913 1.00 25.66 87 TYR A N 1
ATOM 691 C CA . TYR A 1 87 ? 49.990 1.542 29.577 1.00 25.66 87 TYR A CA 1
ATOM 692 C C . TYR A 1 87 ? 49.152 2.602 30.308 1.00 25.66 87 TYR A C 1
ATOM 694 O O . TYR A 1 87 ? 48.283 3.232 29.705 1.00 25.66 87 TYR A O 1
ATOM 702 N N . SER A 1 88 ? 49.376 2.696 31.617 1.00 30.36 88 SER A N 1
ATOM 703 C CA . SER A 1 88 ? 48.877 3.731 32.530 1.00 30.36 88 SER A CA 1
ATOM 704 C C . SER A 1 88 ? 49.926 4.841 32.683 1.00 30.36 88 SER A C 1
ATOM 706 O O . SER A 1 88 ? 51.042 4.677 32.201 1.00 30.36 88 SER A O 1
ATOM 708 N N . GLU A 1 89 ? 49.546 5.868 33.455 1.00 31.20 89 GLU A N 1
ATOM 709 C CA . GLU A 1 89 ? 50.336 6.948 34.085 1.00 31.20 89 GLU A CA 1
ATOM 710 C C . GLU A 1 89 ? 50.324 8.292 33.332 1.00 31.20 89 GLU A C 1
ATOM 712 O O . GLU A 1 89 ? 50.580 8.342 32.134 1.00 31.20 89 GLU A O 1
ATOM 717 N N . ASP A 1 90 ? 50.105 9.455 33.956 1.00 25.73 90 ASP A N 1
ATOM 718 C CA . ASP A 1 90 ? 49.532 9.854 35.258 1.00 25.73 90 ASP A CA 1
ATOM 719 C C . ASP A 1 90 ? 49.534 11.406 35.322 1.00 25.73 90 ASP A C 1
ATOM 721 O O . ASP A 1 90 ? 50.152 12.052 34.472 1.00 25.73 90 ASP A O 1
ATOM 725 N N . VAL A 1 91 ? 48.954 11.960 36.405 1.00 28.81 91 VAL A N 1
ATOM 726 C CA . VAL A 1 91 ? 49.136 13.323 36.989 1.00 28.81 91 VAL A CA 1
ATOM 727 C C . VAL A 1 91 ? 48.195 14.417 36.442 1.00 28.81 91 VAL A C 1
ATOM 729 O O . VAL A 1 91 ? 48.129 14.622 35.238 1.00 28.81 91 VAL A O 1
ATOM 732 N N . SER A 1 92 ? 47.509 15.280 37.208 1.00 29.36 92 SER A N 1
ATOM 733 C CA . SER A 1 92 ? 47.076 15.448 38.617 1.00 29.36 92 SER A CA 1
ATOM 734 C C . SER A 1 92 ? 46.292 16.784 38.634 1.00 29.36 92 SER A C 1
ATOM 736 O O . SER A 1 92 ? 46.700 17.687 37.908 1.00 29.36 92 SER A O 1
ATOM 738 N N . ASP A 1 93 ? 45.194 16.934 39.394 1.00 27.42 93 ASP A N 1
ATOM 739 C CA . ASP A 1 93 ? 45.079 17.863 40.550 1.00 27.42 93 ASP A CA 1
ATOM 740 C C . ASP A 1 93 ? 43.610 18.116 41.009 1.00 27.42 93 ASP A C 1
ATOM 742 O O . ASP A 1 93 ? 42.789 18.689 40.299 1.00 27.42 93 ASP A O 1
ATOM 746 N N . SER A 1 94 ? 43.328 17.622 42.219 1.00 28.92 94 SER A N 1
ATOM 747 C CA . SER A 1 94 ? 42.496 18.093 43.351 1.00 28.92 94 SER A CA 1
ATOM 748 C C . SER A 1 94 ? 41.245 18.995 43.208 1.00 28.92 94 SER A C 1
ATOM 750 O O . SER A 1 94 ? 41.358 20.140 42.782 1.00 28.92 94 SER A O 1
ATOM 752 N N . MET A 1 95 ? 40.103 18.554 43.796 1.00 28.83 95 MET A N 1
ATOM 753 C CA . MET A 1 95 ? 39.262 19.229 44.844 1.00 28.83 95 MET A CA 1
ATOM 754 C C . MET A 1 95 ? 37.952 18.418 45.157 1.00 28.83 95 MET A C 1
ATOM 756 O O . MET A 1 95 ? 37.670 17.473 44.426 1.00 28.83 95 MET A O 1
ATOM 760 N N . PRO A 1 96 ? 37.213 18.652 46.278 1.00 32.41 96 PRO A N 1
ATOM 761 C CA . PRO A 1 96 ? 36.853 17.652 47.306 1.00 32.41 96 PRO A CA 1
ATOM 762 C C . PRO A 1 96 ? 35.413 17.066 47.174 1.00 32.41 96 PRO A C 1
ATOM 764 O O . PRO A 1 96 ? 34.690 17.426 46.246 1.00 32.41 96 PRO A O 1
ATOM 767 N N . PRO A 1 97 ? 34.979 16.130 48.055 1.00 39.62 97 PRO A N 1
ATOM 768 C CA . PRO A 1 97 ? 33.875 15.218 47.778 1.00 39.62 97 PRO A CA 1
ATOM 769 C C . PRO A 1 97 ? 32.522 15.856 48.091 1.00 39.62 97 PRO A C 1
ATOM 771 O O . PRO A 1 97 ? 32.255 16.290 49.211 1.00 39.62 97 PRO A O 1
ATOM 774 N N . SER A 1 98 ? 31.633 15.871 47.107 1.00 33.53 98 SER A N 1
ATOM 775 C CA . SER A 1 98 ? 30.220 16.171 47.312 1.00 33.53 98 SER A CA 1
ATOM 776 C C . SER A 1 98 ? 29.401 15.179 46.503 1.00 33.53 98 SER A C 1
ATOM 778 O O . SER A 1 98 ? 29.395 15.207 45.279 1.00 33.53 98 SER A O 1
ATOM 780 N N . GLU A 1 99 ? 28.803 14.254 47.250 1.00 32.38 99 GLU A N 1
ATOM 781 C CA . GLU A 1 99 ? 27.509 13.633 46.980 1.00 32.38 99 GLU A CA 1
ATOM 782 C C . GLU A 1 99 ? 27.302 13.118 45.552 1.00 32.38 99 GLU A C 1
ATOM 784 O O . GLU A 1 99 ? 26.781 13.791 44.664 1.00 32.38 99 GLU A O 1
ATOM 789 N N . ILE A 1 100 ? 27.641 11.839 45.368 1.00 32.81 100 ILE A N 1
ATOM 790 C CA . ILE A 1 100 ? 27.051 11.014 44.317 1.00 32.81 100 ILE A CA 1
ATOM 791 C C . ILE A 1 100 ? 25.541 11.026 44.569 1.00 32.81 100 ILE A C 1
ATOM 793 O O . ILE A 1 100 ? 25.030 10.270 45.396 1.00 32.81 100 ILE A O 1
ATOM 797 N N . ILE A 1 101 ? 24.825 11.896 43.859 1.00 30.56 101 ILE A N 1
ATOM 798 C CA . ILE A 1 101 ? 23.397 11.727 43.633 1.00 30.56 101 ILE A CA 1
ATOM 799 C C . ILE A 1 101 ? 23.291 10.437 42.825 1.00 30.56 101 ILE A C 1
ATOM 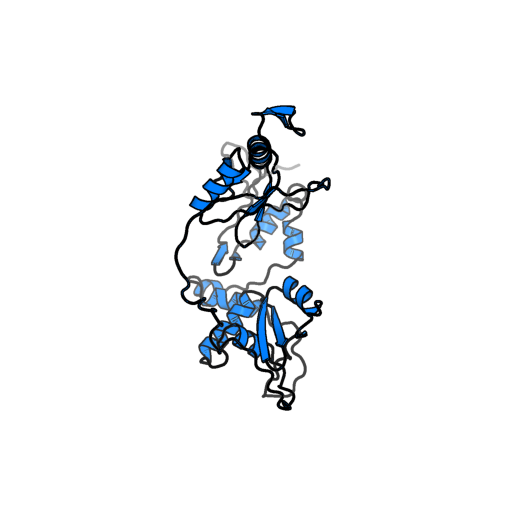801 O O . ILE A 1 101 ? 23.424 10.416 41.601 1.00 30.56 101 ILE A O 1
ATOM 805 N N . HIS A 1 102 ? 23.118 9.324 43.536 1.00 31.97 102 HIS A N 1
ATOM 806 C CA . HIS A 1 102 ? 22.542 8.132 42.956 1.00 31.97 102 HIS A CA 1
ATOM 807 C C . HIS A 1 102 ? 21.195 8.568 42.390 1.00 31.97 102 HIS A C 1
ATOM 809 O O . HIS A 1 102 ? 20.249 8.810 43.136 1.00 31.97 102 HIS A O 1
ATOM 815 N N . HIS A 1 103 ? 21.116 8.693 41.067 1.00 30.47 103 HIS A N 1
ATOM 816 C CA . HIS A 1 103 ? 19.844 8.676 40.368 1.00 30.47 103 HIS A CA 1
ATOM 817 C C . HIS A 1 103 ? 19.240 7.284 40.570 1.00 30.47 103 HIS A C 1
ATOM 819 O O . HIS A 1 103 ? 19.377 6.390 39.738 1.00 30.47 103 HIS A O 1
ATOM 825 N N . ILE A 1 104 ? 18.624 7.094 41.734 1.00 37.25 104 ILE A N 1
ATOM 826 C CA . ILE A 1 104 ? 17.573 6.111 41.932 1.00 37.25 104 ILE A CA 1
ATOM 827 C C . ILE A 1 104 ? 16.469 6.551 40.960 1.00 37.25 104 ILE A C 1
ATOM 829 O O . ILE A 1 104 ? 16.070 7.721 40.999 1.00 37.25 104 ILE A O 1
ATOM 833 N N . PRO A 1 105 ? 16.033 5.694 40.022 1.00 35.84 105 PRO A N 1
ATOM 834 C CA . PRO A 1 105 ? 14.898 6.031 39.179 1.00 35.84 105 PRO A CA 1
ATOM 835 C C . PRO A 1 105 ? 13.684 6.325 40.080 1.00 35.84 105 PRO A C 1
ATOM 837 O O . PRO A 1 105 ? 13.567 5.700 41.135 1.00 35.84 105 PRO A O 1
ATOM 840 N N . PRO A 1 106 ? 12.801 7.269 39.702 1.00 34.44 106 PRO A N 1
ATOM 841 C CA . PRO A 1 106 ? 11.583 7.538 40.457 1.00 34.44 106 PRO A CA 1
ATOM 842 C C . PRO A 1 106 ? 10.854 6.223 40.770 1.00 34.44 106 PRO A C 1
ATOM 844 O O . PRO A 1 106 ? 10.802 5.334 39.916 1.00 34.44 106 PRO A O 1
ATOM 847 N N . GLU A 1 107 ? 10.304 6.105 41.981 1.00 40.25 107 GLU A N 1
ATOM 848 C CA . GLU A 1 107 ? 9.663 4.888 42.517 1.00 40.25 107 GLU A CA 1
ATOM 849 C C . GLU A 1 107 ? 8.514 4.335 41.643 1.00 40.25 107 GLU A C 1
ATOM 851 O O . GLU A 1 107 ? 8.074 3.209 41.854 1.00 40.25 107 GLU A O 1
ATOM 856 N N . ASP A 1 108 ? 8.104 5.056 40.598 1.00 41.28 108 ASP A N 1
ATOM 857 C CA . ASP A 1 108 ? 7.126 4.628 39.595 1.00 41.28 108 ASP A CA 1
ATOM 858 C C . ASP A 1 108 ? 7.647 3.575 38.589 1.00 41.28 108 ASP A C 1
ATOM 860 O O . ASP A 1 108 ? 6.876 3.088 37.764 1.00 41.28 108 ASP A O 1
ATOM 864 N N . LEU A 1 109 ? 8.933 3.196 38.627 1.00 37.03 109 LEU A N 1
ATOM 865 C CA . LEU A 1 109 ? 9.517 2.171 37.735 1.00 37.03 109 LEU A CA 1
ATOM 866 C C . LEU A 1 109 ? 10.009 0.903 38.452 1.00 37.03 109 LEU A C 1
ATOM 868 O O . LEU A 1 109 ? 10.687 0.069 37.846 1.00 37.03 109 LEU A O 1
ATOM 872 N N . ILE A 1 110 ? 9.645 0.709 39.720 1.00 34.78 110 ILE A N 1
ATOM 873 C CA . ILE A 1 110 ? 9.851 -0.569 40.407 1.00 34.78 110 ILE A CA 1
ATOM 874 C C . ILE A 1 110 ? 8.604 -1.429 40.175 1.00 34.78 110 ILE A C 1
ATOM 876 O O . ILE A 1 110 ? 7.575 -1.231 40.818 1.00 34.78 110 ILE A O 1
ATOM 880 N N . ILE A 1 111 ? 8.692 -2.406 39.265 1.00 43.53 111 ILE A N 1
ATOM 881 C CA . ILE A 1 111 ? 7.672 -3.458 39.112 1.00 43.53 111 ILE A CA 1
ATOM 882 C C . ILE A 1 111 ? 7.728 -4.326 40.374 1.00 43.53 111 ILE A C 1
ATOM 884 O O . ILE A 1 111 ? 8.502 -5.277 40.494 1.00 43.53 111 ILE A O 1
ATOM 888 N N . GLY A 1 112 ? 6.962 -3.917 41.381 1.00 33.41 112 GLY A N 1
ATOM 889 C CA . GLY A 1 112 ? 6.803 -4.643 42.626 1.00 33.41 112 GLY A CA 1
ATOM 890 C C . GLY A 1 112 ? 5.968 -5.895 42.394 1.00 33.41 112 GLY A C 1
ATOM 891 O O . GLY A 1 112 ? 4.777 -5.805 42.101 1.00 33.41 112 GLY A O 1
ATOM 892 N N . ASN A 1 113 ? 6.582 -7.062 42.596 1.00 39.75 113 ASN A N 1
ATOM 893 C CA . ASN A 1 113 ? 5.899 -8.349 42.710 1.00 39.75 113 ASN A CA 1
ATOM 894 C C . ASN A 1 113 ? 4.865 -8.303 43.850 1.00 39.75 113 ASN A C 1
ATOM 896 O O . ASN A 1 113 ? 5.16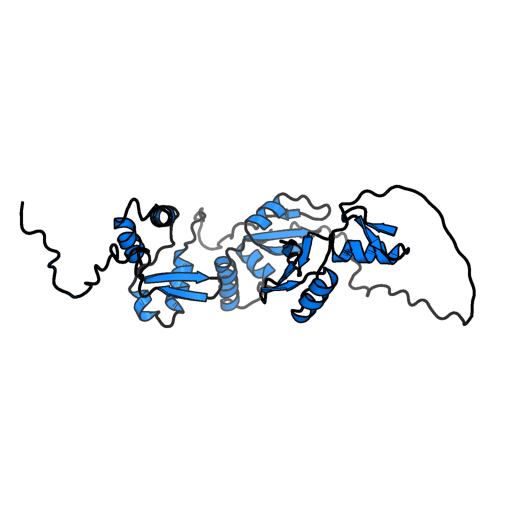8 -8.624 45.000 1.00 39.75 113 ASN A O 1
ATOM 900 N N . SER A 1 114 ? 3.626 -7.929 43.534 1.00 34.47 114 SER A N 1
ATOM 901 C CA . SER A 1 114 ? 2.472 -8.133 44.408 1.00 34.47 114 SER A CA 1
ATOM 902 C C . SER A 1 114 ? 1.694 -9.344 43.909 1.00 34.47 114 SER A C 1
ATOM 904 O O . SER A 1 114 ? 0.815 -9.255 43.055 1.00 34.47 114 SER A O 1
ATOM 906 N N . SER A 1 115 ? 2.039 -10.513 44.441 1.00 41.06 115 SER A N 1
ATOM 907 C CA . SER A 1 115 ? 1.322 -11.760 44.202 1.00 41.06 115 SER A CA 1
ATOM 908 C C . SER A 1 115 ? -0.030 -11.741 44.922 1.00 41.06 115 SER A C 1
ATOM 910 O O . SER A 1 115 ? -0.165 -12.147 46.077 1.00 41.06 115 SER A O 1
ATOM 912 N N . LYS A 1 116 ? -1.076 -11.298 44.221 1.00 36.91 116 LYS A N 1
ATOM 913 C CA . LYS A 1 116 ? -2.458 -11.669 44.555 1.00 36.91 116 LYS A CA 1
ATOM 914 C C . LYS A 1 116 ? -2.949 -12.727 43.563 1.00 36.91 116 LYS A C 1
ATOM 916 O O . LYS A 1 116 ? -2.610 -12.666 42.383 1.00 36.91 116 LYS A O 1
ATOM 921 N N . PRO A 1 117 ? -3.743 -13.718 44.002 1.00 37.84 117 PRO A N 1
ATOM 922 C CA . PRO A 1 117 ? -4.260 -14.749 43.113 1.00 37.84 117 PRO A CA 1
ATOM 923 C C . PRO A 1 117 ? -5.314 -14.121 42.194 1.00 37.84 117 PRO A C 1
ATOM 925 O O . PRO A 1 117 ? -6.460 -13.895 42.589 1.00 37.84 117 PRO A O 1
ATOM 928 N N . HIS A 1 118 ? -4.919 -13.783 40.968 1.00 43.62 118 HIS A N 1
ATOM 929 C CA . HIS A 1 118 ? -5.803 -13.129 40.011 1.00 43.62 118 HIS A CA 1
ATOM 930 C C . HIS A 1 118 ? -6.672 -14.158 39.276 1.00 43.62 118 HIS A C 1
ATOM 932 O O . HIS A 1 118 ? -6.189 -15.105 38.656 1.00 43.62 118 HIS A O 1
ATOM 938 N N . LYS A 1 119 ? -7.996 -13.960 39.357 1.00 43.22 119 LYS A N 1
ATOM 939 C CA . LYS A 1 119 ? -9.001 -14.661 38.544 1.00 43.22 119 LYS A CA 1
ATOM 940 C C . LYS A 1 119 ? -8.595 -14.565 37.068 1.00 43.22 119 LYS A C 1
ATOM 942 O O . LYS A 1 119 ? -8.282 -13.466 36.618 1.00 43.22 119 LYS A O 1
ATOM 947 N N . LYS A 1 120 ? -8.628 -15.680 36.322 1.00 49.88 120 LYS A N 1
ATOM 948 C CA . LYS A 1 120 ? -8.317 -15.717 34.878 1.00 49.88 120 LYS A CA 1
ATOM 949 C C . LYS A 1 120 ? -9.075 -14.597 34.153 1.00 49.88 120 LYS A C 1
ATOM 951 O O . LYS A 1 120 ? -10.302 -14.646 34.054 1.00 49.88 120 LYS A O 1
ATOM 956 N N . ARG A 1 121 ? -8.351 -13.568 33.705 1.00 61.62 121 ARG A N 1
ATOM 957 C CA . ARG A 1 121 ? -8.914 -12.411 32.999 1.00 61.62 121 ARG A CA 1
ATOM 958 C C . ARG A 1 121 ? -9.380 -12.881 31.617 1.00 61.62 121 ARG A C 1
ATOM 960 O O . ARG A 1 121 ? -8.699 -13.674 30.971 1.00 61.62 121 ARG A O 1
ATOM 967 N N . LYS A 1 122 ? -10.576 -12.460 31.193 1.00 71.50 122 LYS A N 1
ATOM 968 C CA . LYS A 1 122 ? -11.140 -12.837 29.887 1.00 71.50 122 LYS A CA 1
ATOM 969 C C . LYS A 1 122 ? -10.242 -12.262 28.786 1.00 71.50 122 LYS A C 1
ATOM 971 O O . LYS A 1 122 ? -9.929 -11.078 28.836 1.00 71.50 122 LYS A O 1
ATOM 976 N N . LEU A 1 123 ? -9.824 -13.104 27.839 1.00 78.94 123 LEU A N 1
ATOM 977 C CA . LEU A 1 123 ? -9.015 -12.697 26.688 1.00 78.94 123 LEU A CA 1
ATOM 978 C C . LEU A 1 123 ? -9.760 -11.621 25.889 1.00 78.94 123 LEU A C 1
ATOM 980 O O . LEU A 1 123 ? -10.956 -11.788 25.629 1.00 78.94 123 LEU A O 1
ATOM 984 N N . LEU A 1 124 ? -9.065 -10.542 25.523 1.00 82.88 124 LEU A N 1
ATOM 985 C CA . LEU A 1 124 ? -9.650 -9.488 24.693 1.00 82.88 124 LEU A CA 1
ATOM 986 C C . LEU A 1 124 ? -10.122 -10.071 23.359 1.00 82.88 124 LEU A C 1
ATOM 988 O O . LEU A 1 124 ? -9.440 -10.894 22.741 1.00 82.88 124 LEU A O 1
ATOM 992 N N . SER A 1 125 ? -11.305 -9.648 22.921 1.00 86.50 125 SER A N 1
ATOM 993 C CA . SER A 1 125 ? -11.805 -9.999 21.597 1.00 86.50 125 SER A CA 1
ATOM 994 C C . SER A 1 125 ? -11.081 -9.218 20.496 1.00 86.50 125 SER A C 1
ATOM 996 O O . SER A 1 125 ? -10.307 -8.299 20.782 1.00 86.50 125 SER A O 1
ATOM 998 N N . HIS A 1 126 ? -11.314 -9.570 19.233 1.00 88.88 126 HIS A N 1
ATOM 999 C CA . HIS A 1 126 ? -10.724 -8.875 18.089 1.00 88.88 126 HIS A CA 1
ATOM 1000 C C . HIS A 1 126 ? -11.006 -7.366 18.142 1.00 88.88 126 HIS A C 1
ATOM 1002 O O . HIS A 1 126 ? -10.065 -6.571 18.219 1.00 88.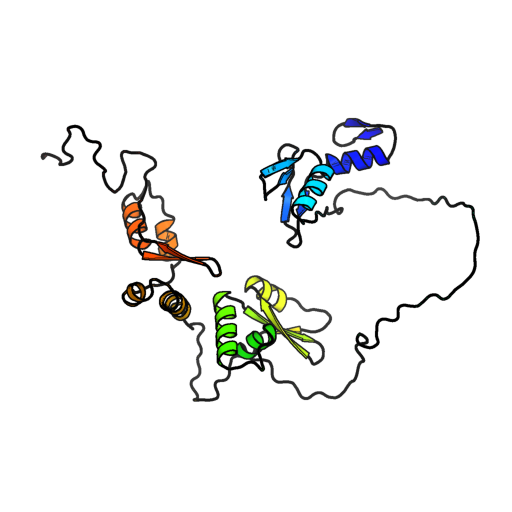88 126 HIS A O 1
ATOM 1008 N N . SER A 1 127 ? -12.280 -6.969 18.209 1.00 86.69 127 SER A N 1
ATOM 1009 C CA . SER A 1 127 ? -12.671 -5.558 18.303 1.00 86.69 127 SER A CA 1
ATOM 1010 C C . SER A 1 127 ? -12.102 -4.865 19.547 1.00 86.69 127 SER A C 1
ATOM 1012 O O . SER A 1 127 ? -11.580 -3.752 19.465 1.00 86.69 127 SER A O 1
ATOM 1014 N N . GLN A 1 128 ? -12.119 -5.537 20.701 1.00 86.44 128 GLN A N 1
ATOM 1015 C CA . GLN A 1 128 ? -11.561 -4.994 21.939 1.00 86.44 128 GLN A CA 1
ATOM 1016 C C . GLN A 1 128 ? -10.052 -4.791 21.851 1.00 86.44 128 GLN A C 1
ATOM 1018 O O . GLN A 1 128 ? -9.550 -3.807 22.381 1.00 86.44 128 GLN A O 1
ATOM 1023 N N . THR A 1 129 ? -9.335 -5.680 21.166 1.00 88.81 129 THR A N 1
ATOM 1024 C CA . THR A 1 129 ? -7.885 -5.570 20.980 1.00 88.81 129 THR A CA 1
ATOM 1025 C C . THR A 1 129 ? -7.549 -4.392 20.078 1.00 88.81 129 THR A C 1
ATOM 1027 O O . THR A 1 129 ? -6.644 -3.624 20.400 1.00 88.81 129 THR A O 1
ATOM 1030 N N . VAL A 1 130 ? -8.307 -4.183 18.997 1.00 88.50 130 VAL A N 1
ATOM 1031 C CA . VAL A 1 130 ? -8.149 -3.005 18.131 1.00 88.50 130 VAL A CA 1
ATOM 1032 C C . VAL A 1 130 ? -8.360 -1.717 18.928 1.00 88.50 130 VAL A C 1
ATOM 1034 O O . VAL A 1 130 ? -7.508 -0.829 18.908 1.00 88.50 130 VAL A O 1
ATOM 1037 N N . LEU A 1 131 ? -9.451 -1.641 19.693 1.00 87.81 131 LEU A N 1
ATOM 1038 C CA . LEU A 1 131 ? -9.762 -0.473 20.517 1.00 87.81 131 LEU A CA 1
ATOM 1039 C C . LEU A 1 131 ? -8.754 -0.270 21.655 1.00 87.81 131 LEU A C 1
ATOM 1041 O O . LEU A 1 131 ? -8.452 0.870 21.996 1.00 87.81 131 LEU A O 1
ATOM 1045 N N . ALA A 1 132 ? -8.224 -1.347 22.241 1.00 88.19 132 ALA A N 1
ATOM 1046 C CA . ALA A 1 132 ? -7.167 -1.288 23.250 1.00 88.19 132 ALA A CA 1
ATOM 1047 C C . ALA A 1 132 ? -5.896 -0.673 22.668 1.00 88.19 132 ALA A C 1
ATOM 1049 O O . ALA A 1 132 ? -5.344 0.267 23.233 1.00 88.19 132 ALA A O 1
ATOM 1050 N N . SER A 1 133 ? -5.491 -1.170 21.500 1.00 89.75 133 SER A N 1
ATOM 1051 C CA . SER A 1 133 ? -4.286 -0.734 20.792 1.00 89.75 133 SER A CA 1
ATOM 1052 C C . SER A 1 133 ? -4.360 0.736 20.379 1.00 89.75 133 SER A C 1
ATOM 1054 O O . SER A 1 133 ? -3.340 1.413 20.316 1.00 89.75 133 SER A O 1
ATOM 1056 N N . SER A 1 134 ? -5.565 1.242 20.096 1.00 88.25 134 SER A N 1
ATOM 1057 C CA . SER A 1 134 ? -5.786 2.635 19.701 1.00 88.25 134 SER A CA 1
ATOM 1058 C C . SER A 1 134 ? -6.147 3.573 20.858 1.00 88.25 134 SER A C 1
ATOM 1060 O O . SER A 1 134 ? -6.442 4.740 20.603 1.00 88.25 134 SER A O 1
ATOM 1062 N N . GLY A 1 135 ? -6.189 3.082 22.103 1.00 85.19 135 GLY A N 1
ATOM 1063 C CA . GLY A 1 135 ? -6.598 3.864 23.277 1.00 85.19 135 GLY A CA 1
ATOM 1064 C C . GLY A 1 135 ? -8.087 4.244 23.314 1.00 85.19 135 GLY A C 1
ATOM 1065 O O . GLY A 1 135 ? -8.467 5.161 24.035 1.00 85.19 135 GLY A O 1
ATOM 1066 N N . SER A 1 136 ? -8.949 3.558 22.555 1.00 87.19 136 SER A N 1
ATOM 1067 C CA . SER A 1 136 ? -10.354 3.938 22.319 1.00 87.19 136 SER A CA 1
ATOM 1068 C C . SER A 1 136 ? -11.383 2.997 22.966 1.00 87.19 136 SER A C 1
ATOM 1070 O O . SER A 1 136 ? -12.567 3.040 22.629 1.00 87.19 136 SER A O 1
ATOM 1072 N N . ILE A 1 137 ? -10.982 2.159 23.933 1.00 82.19 137 ILE A N 1
ATOM 1073 C CA . ILE A 1 137 ? -11.900 1.263 24.676 1.00 82.19 137 ILE A CA 1
ATOM 1074 C C . ILE A 1 137 ? -13.059 2.037 25.321 1.00 82.19 137 ILE A C 1
ATOM 1076 O O . ILE A 1 137 ? -14.209 1.589 25.301 1.00 82.19 137 ILE A O 1
ATOM 1080 N N . THR A 1 138 ? -12.774 3.198 25.903 1.00 80.50 138 THR A N 1
ATOM 1081 C CA . THR A 1 138 ? -13.753 4.035 26.615 1.00 80.50 138 THR A CA 1
ATOM 1082 C C . THR A 1 138 ? -14.354 5.130 25.736 1.00 80.50 138 THR A C 1
ATOM 1084 O O . THR A 1 138 ? -15.221 5.866 26.198 1.00 80.50 138 THR A O 1
ATOM 1087 N N . ALA A 1 139 ? -13.947 5.213 24.467 1.00 82.00 139 ALA A N 1
ATOM 1088 C CA . ALA A 1 139 ? -14.402 6.241 23.540 1.00 82.00 139 ALA A CA 1
ATOM 1089 C C . ALA A 1 139 ? -15.895 6.113 23.183 1.00 82.00 139 ALA A C 1
ATOM 1091 O O . ALA A 1 139 ? -16.542 5.081 23.418 1.00 82.00 139 ALA A O 1
ATOM 1092 N N . GLY A 1 140 ? -16.439 7.177 22.587 1.00 80.06 140 GLY A N 1
ATOM 1093 C CA . GLY A 1 140 ? -17.806 7.196 22.066 1.00 80.06 140 GLY A CA 1
ATOM 1094 C C . GLY A 1 140 ? -18.000 6.229 20.894 1.00 80.06 140 GLY A C 1
ATOM 1095 O O . GLY A 1 140 ? -17.045 5.836 20.227 1.00 80.06 140 GLY A O 1
ATOM 1096 N N . THR A 1 141 ? -19.251 5.853 20.614 1.00 81.62 141 THR A N 1
ATOM 1097 C CA . THR A 1 141 ? -19.590 4.841 19.595 1.00 81.62 141 THR A CA 1
ATOM 1098 C C . THR A 1 141 ? -19.035 5.184 18.215 1.00 81.62 141 THR A C 1
ATOM 1100 O O . THR A 1 141 ? -18.468 4.319 17.562 1.00 81.62 141 THR A O 1
ATOM 1103 N N . LYS A 1 142 ? -19.137 6.452 17.798 1.00 75.62 142 LYS A N 1
ATOM 1104 C CA . LYS A 1 142 ? -18.618 6.907 16.502 1.00 75.62 142 LYS A CA 1
ATOM 1105 C C . LYS A 1 142 ? -17.104 6.710 16.398 1.00 75.62 142 LYS A C 1
ATOM 1107 O O . LYS A 1 142 ? -16.632 6.105 15.449 1.00 75.62 142 LYS A O 1
ATOM 1112 N N . GLU A 1 143 ? -16.365 7.146 17.414 1.00 77.31 143 GLU A N 1
ATOM 1113 C CA . GLU A 1 143 ? -14.909 7.014 17.441 1.00 77.31 143 GLU A CA 1
ATOM 1114 C C . GLU A 1 143 ? -14.474 5.544 17.473 1.00 77.31 143 GLU A C 1
ATOM 1116 O O . GLU A 1 143 ? -13.545 5.162 16.770 1.00 77.31 143 GLU A O 1
ATOM 1121 N N . LYS A 1 144 ? -15.182 4.685 18.215 1.00 78.69 144 LYS A N 1
ATOM 1122 C CA . LYS A 1 144 ? -14.932 3.236 18.199 1.00 78.69 144 LYS A CA 1
ATOM 1123 C C . LYS A 1 144 ? -15.093 2.644 16.804 1.00 78.69 144 LYS A C 1
ATOM 1125 O O . LYS A 1 144 ? -14.218 1.906 16.357 1.00 78.69 144 LYS A O 1
ATOM 1130 N N . THR A 1 145 ? -16.180 2.986 16.116 1.00 79.06 145 THR A N 1
ATOM 1131 C CA . THR A 1 145 ? -16.429 2.536 14.742 1.00 79.06 145 THR A CA 1
ATOM 1132 C C . THR A 1 145 ? -15.340 3.025 13.792 1.00 79.06 145 THR A C 1
ATOM 1134 O O . THR A 1 145 ? -14.814 2.229 13.016 1.00 79.06 145 THR A O 1
ATOM 1137 N N . ASP A 1 146 ? -14.938 4.293 13.900 1.00 78.12 146 ASP A N 1
ATOM 1138 C CA . ASP A 1 146 ? -13.885 4.872 13.063 1.00 78.12 146 ASP A CA 1
ATOM 1139 C C . ASP A 1 146 ? -12.545 4.146 13.273 1.00 78.12 146 ASP A C 1
ATOM 1141 O O . ASP A 1 146 ? -11.860 3.805 12.311 1.00 78.12 146 ASP A O 1
ATOM 1145 N N . LYS A 1 147 ? -12.178 3.832 14.522 1.00 85.31 147 LYS A N 1
ATOM 1146 C CA . LYS A 1 147 ? -10.927 3.121 14.843 1.00 85.31 147 LYS A CA 1
ATOM 1147 C C . LYS A 1 147 ? -10.926 1.675 14.356 1.00 85.31 147 LYS A C 1
ATOM 1149 O O . LYS A 1 147 ? -9.911 1.220 13.828 1.00 85.31 147 LYS A O 1
ATOM 1154 N N . LEU A 1 148 ? -12.053 0.976 14.489 1.00 83.44 148 LEU A N 1
ATOM 1155 C CA . LEU A 1 148 ? -12.223 -0.369 13.934 1.00 83.44 148 LEU A CA 1
ATOM 1156 C C . LEU A 1 148 ? -12.089 -0.353 12.407 1.00 83.44 148 LEU A C 1
ATOM 1158 O O . LEU A 1 148 ? -11.383 -1.189 11.843 1.00 83.44 148 LEU A O 1
ATOM 1162 N N . MET A 1 149 ? -12.693 0.637 11.747 1.00 80.38 149 MET A N 1
ATOM 1163 C CA . MET A 1 149 ? -12.569 0.815 10.301 1.00 80.38 149 MET A CA 1
ATOM 1164 C C . MET A 1 149 ? -11.131 1.126 9.891 1.00 80.38 149 MET A C 1
ATOM 1166 O O . MET A 1 149 ? -10.623 0.475 8.988 1.00 80.38 149 MET A O 1
ATOM 1170 N N . ILE A 1 150 ? -10.430 2.035 10.572 1.00 82.19 150 ILE A N 1
ATOM 1171 C CA . ILE A 1 150 ? -9.026 2.358 10.265 1.00 82.19 150 ILE A CA 1
ATOM 1172 C C . ILE A 1 150 ? -8.126 1.121 10.373 1.00 82.19 150 ILE A C 1
ATOM 1174 O O . ILE A 1 150 ? -7.297 0.892 9.493 1.00 82.19 150 ILE A O 1
ATOM 1178 N N . ALA A 1 151 ? -8.303 0.294 11.407 1.00 83.62 151 ALA A N 1
ATOM 1179 C CA . ALA A 1 151 ? -7.535 -0.943 11.539 1.00 83.62 151 ALA A CA 1
ATOM 1180 C C . ALA A 1 151 ? -7.820 -1.927 10.394 1.00 83.62 151 ALA A C 1
ATOM 1182 O O . ALA A 1 151 ? -6.892 -2.544 9.866 1.00 83.62 151 ALA A O 1
ATOM 1183 N N . LYS A 1 152 ? -9.084 -2.011 9.959 1.00 80.12 152 LYS A N 1
ATOM 1184 C CA . LYS A 1 152 ? -9.490 -2.797 8.788 1.00 80.12 152 LYS A CA 1
ATOM 1185 C C . LYS A 1 152 ? -8.868 -2.254 7.494 1.00 80.12 152 LYS A C 1
ATOM 1187 O O . LYS A 1 152 ? -8.323 -3.033 6.717 1.00 80.12 152 LYS A O 1
ATOM 1192 N N . LEU A 1 153 ? -8.886 -0.934 7.290 1.00 71.50 153 LEU A N 1
ATOM 1193 C CA . LEU A 1 153 ? -8.293 -0.253 6.129 1.00 71.50 153 LEU A CA 1
ATOM 1194 C C . LEU A 1 153 ? -6.792 -0.520 6.016 1.00 71.50 153 LEU A C 1
ATOM 1196 O O . LEU A 1 153 ? -6.296 -0.850 4.943 1.00 71.50 153 LEU A O 1
ATOM 1200 N N . GLY A 1 154 ? -6.078 -0.429 7.138 1.00 76.12 154 GLY A N 1
ATOM 1201 C CA . GLY A 1 154 ? -4.648 -0.722 7.204 1.00 76.12 154 GLY A CA 1
ATOM 1202 C C . GLY A 1 154 ? -4.305 -2.208 7.063 1.00 76.12 154 GLY A C 1
ATOM 1203 O O . GLY A 1 154 ? -3.122 -2.547 7.058 1.00 76.12 154 GLY A O 1
ATOM 1204 N N . ARG A 1 155 ? -5.312 -3.097 6.978 1.00 80.69 155 ARG A N 1
ATOM 1205 C CA . ARG A 1 155 ? -5.167 -4.562 7.058 1.00 80.69 155 ARG A CA 1
ATOM 1206 C C . ARG A 1 155 ? -4.310 -4.975 8.257 1.00 80.69 155 ARG A C 1
ATOM 1208 O O . ARG A 1 155 ? -3.480 -5.885 8.176 1.00 80.69 155 ARG A O 1
ATOM 1215 N N . TRP A 1 156 ? -4.475 -4.260 9.367 1.00 87.31 156 TRP A N 1
ATOM 1216 C CA . TRP A 1 156 ? -3.713 -4.518 10.574 1.00 87.31 156 TRP A CA 1
ATOM 1217 C C . TRP A 1 156 ? -4.301 -5.711 11.311 1.00 87.31 156 TRP A C 1
ATOM 1219 O O . TRP A 1 156 ? -5.502 -5.801 11.554 1.00 87.31 156 TRP A O 1
ATOM 1229 N N . VAL A 1 157 ? -3.425 -6.631 11.682 1.00 89.50 157 VAL A N 1
ATOM 1230 C CA . VAL A 1 157 ? -3.744 -7.816 12.459 1.00 89.50 157 VAL A CA 1
ATOM 1231 C C . VAL A 1 157 ? -3.567 -7.477 13.938 1.00 89.50 157 VAL A C 1
ATOM 1233 O O . VAL A 1 157 ? -2.448 -7.152 14.350 1.00 89.50 157 VAL A O 1
ATOM 1236 N N . PRO A 1 158 ? -4.639 -7.540 14.747 1.00 92.25 158 PRO A N 1
ATOM 1237 C CA . PRO A 1 158 ? -4.524 -7.370 16.181 1.00 92.25 158 PRO A CA 1
ATOM 1238 C C . PRO A 1 158 ? -3.894 -8.607 16.822 1.00 92.25 158 PRO A C 1
ATOM 1240 O O . PRO A 1 158 ? -4.301 -9.742 16.562 1.00 92.25 158 PRO A O 1
ATOM 1243 N N . ILE A 1 159 ? -2.924 -8.379 17.698 1.00 92.88 159 ILE A N 1
ATOM 1244 C CA . ILE A 1 159 ? -2.285 -9.395 18.537 1.00 92.88 159 ILE A CA 1
ATOM 1245 C C . ILE A 1 159 ? -2.272 -8.922 19.988 1.00 92.88 159 ILE A C 1
ATOM 1247 O O . ILE A 1 159 ? -2.347 -7.725 20.265 1.00 92.88 159 ILE A O 1
ATOM 1251 N N . ILE A 1 160 ? -2.188 -9.867 20.916 1.00 92.38 160 ILE A N 1
ATOM 1252 C CA . ILE A 1 160 ? -2.135 -9.589 22.349 1.00 92.38 160 ILE A CA 1
ATOM 1253 C C . ILE A 1 160 ? -0.777 -10.036 22.870 1.00 92.38 160 ILE A C 1
ATOM 1255 O O . ILE A 1 160 ? -0.376 -11.180 22.652 1.00 92.38 160 ILE A O 1
ATOM 1259 N N . PHE A 1 161 ? -0.100 -9.150 23.588 1.00 90.62 161 PHE A N 1
ATOM 1260 C CA . PHE A 1 161 ? 1.007 -9.517 24.455 1.00 90.62 161 PHE A CA 1
ATOM 1261 C C . PHE A 1 161 ? 0.486 -9.645 25.883 1.00 90.62 161 PHE A C 1
ATOM 1263 O O . PHE A 1 161 ? -0.014 -8.672 26.451 1.00 90.62 161 PHE A O 1
ATOM 1270 N N . GLU A 1 162 ? 0.557 -10.846 26.449 1.00 88.50 162 GLU A N 1
ATOM 1271 C CA . GLU A 1 162 ? 0.179 -11.091 27.839 1.00 88.50 162 GLU A CA 1
ATOM 1272 C C . GLU A 1 162 ? 1.436 -11.238 28.690 1.00 88.50 162 GLU A C 1
ATOM 1274 O O . GLU A 1 162 ? 2.210 -12.174 28.495 1.00 88.50 162 GLU A O 1
ATOM 1279 N N . CYS A 1 163 ? 1.633 -10.326 29.638 1.00 85.69 163 CYS A N 1
ATOM 1280 C CA . CYS A 1 163 ? 2.752 -10.351 30.573 1.00 85.69 163 CYS A CA 1
ATOM 1281 C C . CYS A 1 163 ? 2.202 -10.281 31.996 1.00 85.69 163 CYS A C 1
ATOM 1283 O O . CYS A 1 163 ? 1.428 -9.378 32.306 1.00 85.69 163 CYS A O 1
ATOM 1285 N N . GLU A 1 164 ? 2.585 -11.244 32.839 1.00 76.19 164 GLU A N 1
ATOM 1286 C CA . GLU A 1 164 ? 2.145 -11.396 34.236 1.00 76.19 164 GLU A CA 1
ATOM 1287 C C . GLU A 1 164 ? 0.614 -11.454 34.413 1.00 76.19 164 GLU A C 1
ATOM 1289 O O . GLU A 1 164 ? 0.045 -12.531 34.600 1.00 76.19 164 GLU A O 1
ATOM 1294 N N . SER A 1 165 ? -0.058 -10.300 34.355 1.00 70.56 165 SER A N 1
ATOM 1295 C CA . SER A 1 165 ? -1.507 -10.119 34.519 1.00 70.56 165 SER A CA 1
ATOM 1296 C C . SER A 1 165 ? -2.113 -8.981 33.672 1.00 70.56 165 SER A C 1
ATOM 1298 O O . SER A 1 165 ? -3.311 -8.670 33.790 1.00 70.56 165 SER A O 1
ATOM 1300 N N . GLU A 1 166 ? -1.312 -8.389 32.784 1.00 78.62 166 GLU A N 1
ATOM 1301 C CA . GLU A 1 166 ? -1.728 -7.352 31.845 1.00 78.62 166 GLU A CA 1
ATOM 1302 C C . GLU A 1 166 ? -1.786 -7.896 30.415 1.00 78.62 166 GLU A C 1
ATOM 1304 O O . GLU A 1 166 ? -0.993 -8.745 30.008 1.00 78.62 166 GLU A O 1
ATOM 1309 N N . GLN A 1 167 ? -2.778 -7.421 29.660 1.00 85.62 167 GLN A N 1
ATOM 1310 C CA . GLN A 1 167 ? -2.929 -7.715 28.238 1.00 85.62 167 GLN A CA 1
ATOM 1311 C C . GLN A 1 167 ? -2.757 -6.413 27.472 1.00 85.62 167 GLN A C 1
ATOM 1313 O O . GLN A 1 167 ? -3.574 -5.499 27.603 1.00 85.62 167 GLN A O 1
ATOM 1318 N N . HIS A 1 168 ? -1.711 -6.348 26.659 1.00 86.25 168 HIS A N 1
ATOM 1319 C CA . HIS A 1 168 ? -1.458 -5.225 25.770 1.00 86.25 168 HIS A CA 1
ATOM 1320 C C . HIS A 1 168 ? -1.908 -5.615 24.366 1.00 86.25 168 HIS A C 1
ATOM 1322 O O . HIS A 1 168 ? -1.442 -6.611 23.812 1.00 86.25 168 HIS A O 1
ATOM 1328 N N . GLY A 1 169 ? -2.842 -4.850 23.804 1.00 88.69 169 GLY A N 1
ATOM 1329 C CA . GLY A 1 169 ? -3.228 -4.986 22.405 1.00 88.69 169 GLY A CA 1
ATOM 1330 C C . GLY A 1 169 ? -2.231 -4.262 21.508 1.00 88.69 169 GLY A C 1
ATOM 1331 O O . GLY A 1 169 ? -1.839 -3.135 21.812 1.00 88.69 169 GLY A O 1
ATOM 1332 N N . LEU A 1 170 ? -1.833 -4.903 20.412 1.00 90.75 170 LEU A N 1
ATOM 1333 C CA . LEU A 1 170 ? -1.038 -4.284 19.359 1.00 90.75 170 LEU A CA 1
ATOM 1334 C C . LEU A 1 170 ? -1.677 -4.529 17.993 1.00 90.75 170 LEU A C 1
ATOM 1336 O O . LEU A 1 170 ? -2.268 -5.579 17.747 1.00 90.75 170 LEU A O 1
ATOM 1340 N N . LEU A 1 171 ? -1.486 -3.573 17.087 1.00 92.12 171 LEU A N 1
ATOM 1341 C CA . LEU A 1 171 ? -1.850 -3.668 15.675 1.00 92.12 171 LEU A CA 1
ATOM 1342 C C . LEU A 1 171 ? -0.571 -3.820 14.859 1.00 92.12 171 LEU A C 1
ATOM 1344 O O . LEU A 1 171 ? 0.350 -3.016 14.991 1.00 92.12 171 LEU A O 1
ATOM 1348 N N . THR A 1 172 ? -0.491 -4.859 14.036 1.00 89.38 172 THR A N 1
ATOM 1349 C CA . THR A 1 172 ? 0.715 -5.137 13.252 1.00 89.38 172 THR A CA 1
ATOM 1350 C C . THR A 1 172 ? 0.385 -5.702 11.873 1.00 89.38 172 THR A C 1
ATOM 1352 O O . THR A 1 172 ? -0.768 -5.978 11.562 1.00 89.38 172 THR A O 1
ATOM 1355 N N . SER A 1 173 ? 1.384 -5.866 11.008 1.00 88.94 173 SER A N 1
ATOM 1356 C CA . SER A 1 173 ? 1.187 -6.533 9.716 1.00 88.94 173 SER A CA 1
ATOM 1357 C C . SER A 1 173 ? 0.962 -8.040 9.899 1.00 88.94 173 SER A C 1
ATOM 1359 O O . SER A 1 173 ? 1.452 -8.633 10.860 1.00 88.94 173 SER A O 1
ATOM 1361 N N . ALA A 1 174 ? 0.302 -8.704 8.946 1.00 83.75 174 ALA A N 1
ATOM 1362 C CA . ALA A 1 174 ? 0.113 -10.160 8.993 1.00 83.75 174 ALA A CA 1
ATOM 1363 C C . ALA A 1 174 ? 1.439 -10.944 9.093 1.00 83.75 174 ALA A C 1
ATOM 1365 O O . ALA A 1 174 ? 1.529 -11.947 9.809 1.00 83.75 174 ALA A O 1
ATOM 1366 N N . ARG A 1 175 ? 2.494 -10.457 8.426 1.00 83.88 175 ARG A N 1
ATOM 1367 C CA . ARG A 1 175 ? 3.838 -11.050 8.483 1.00 83.88 175 ARG A CA 1
ATOM 1368 C C . ARG A 1 175 ? 4.429 -10.950 9.888 1.00 83.88 175 ARG A C 1
ATOM 1370 O O . ARG A 1 175 ? 4.869 -11.956 10.438 1.00 83.88 175 ARG A O 1
ATOM 1377 N N . SER A 1 176 ? 4.403 -9.755 10.471 1.00 86.56 176 SER A N 1
ATOM 1378 C CA . SER A 1 176 ? 4.910 -9.503 11.822 1.00 86.56 176 SER A CA 1
ATOM 1379 C C . SER A 1 176 ? 4.110 -10.265 12.879 1.00 86.56 176 SER A C 1
ATOM 1381 O O . SER A 1 176 ? 4.707 -10.867 13.762 1.00 86.56 176 SER A O 1
ATOM 1383 N N . ALA A 1 177 ? 2.779 -10.325 12.754 1.00 88.06 177 ALA A N 1
ATOM 1384 C CA . ALA A 1 177 ? 1.930 -11.120 13.640 1.00 88.06 177 ALA A CA 1
ATOM 1385 C C . ALA A 1 177 ? 2.324 -12.602 13.622 1.00 88.06 177 ALA A C 1
ATOM 1387 O O . ALA A 1 177 ? 2.414 -13.225 14.673 1.00 88.06 177 ALA A O 1
ATOM 1388 N N . THR A 1 178 ? 2.588 -13.162 12.439 1.00 85.19 178 THR A N 1
ATOM 1389 C CA . THR A 1 178 ? 2.990 -14.570 12.306 1.00 85.19 178 THR A CA 1
ATOM 1390 C C . THR A 1 178 ? 4.331 -14.836 12.981 1.00 85.19 178 THR A C 1
ATOM 1392 O O . THR A 1 178 ? 4.454 -15.827 13.693 1.00 85.19 178 THR A O 1
ATOM 1395 N N . MET A 1 179 ? 5.307 -13.939 12.804 1.00 87.69 179 MET A N 1
ATOM 1396 C CA . MET A 1 179 ? 6.605 -14.046 13.475 1.00 87.69 179 MET A CA 1
ATOM 1397 C C . MET A 1 179 ? 6.458 -13.962 14.997 1.00 87.69 179 MET A C 1
ATOM 1399 O O . MET A 1 179 ? 6.901 -14.862 15.700 1.00 87.69 179 MET A O 1
ATOM 1403 N N . LEU A 1 180 ? 5.759 -12.943 15.502 1.00 88.81 180 LEU A N 1
ATOM 1404 C CA . LEU A 1 180 ? 5.586 -12.732 16.941 1.00 88.81 180 LEU A CA 1
ATOM 1405 C C . LEU A 1 180 ? 4.804 -13.874 17.602 1.00 88.81 180 LEU A C 1
ATOM 1407 O O . LEU A 1 180 ? 5.158 -14.316 18.684 1.00 88.81 180 LEU A O 1
ATOM 1411 N N . LEU A 1 181 ? 3.782 -14.425 16.943 1.00 87.00 181 LEU A N 1
ATOM 1412 C CA . LEU A 1 181 ? 3.026 -15.568 17.472 1.00 87.00 181 LEU A CA 1
ATOM 1413 C C . LEU A 1 181 ? 3.828 -16.882 17.497 1.00 87.00 181 LEU A C 1
ATOM 1415 O O . LEU A 1 181 ? 3.419 -17.817 18.183 1.00 87.00 181 LEU A O 1
ATOM 1419 N N . GLN A 1 182 ? 4.923 -16.977 16.739 1.00 84.50 182 GLN A N 1
ATOM 1420 C CA . GLN A 1 182 ? 5.853 -18.112 16.777 1.00 84.50 182 GLN A CA 1
ATOM 1421 C C . GLN A 1 182 ? 6.974 -17.911 17.804 1.00 84.50 182 GLN A C 1
ATOM 1423 O O . GLN A 1 182 ? 7.590 -18.886 18.234 1.00 84.50 182 GLN A O 1
ATOM 1428 N N . GLU A 1 183 ? 7.240 -16.668 18.205 1.00 83.19 183 GLU A N 1
ATOM 1429 C CA . GLU A 1 183 ? 8.219 -16.353 19.235 1.00 83.19 183 GLU A CA 1
ATOM 1430 C C . GLU A 1 183 ? 7.701 -16.735 20.625 1.00 83.19 183 GLU A C 1
ATOM 1432 O O . GLU A 1 183 ? 6.584 -16.403 21.028 1.00 83.19 183 GLU A O 1
ATOM 1437 N N . SER A 1 184 ? 8.555 -17.405 21.396 1.00 75.62 184 SER A N 1
ATOM 1438 C CA . SER A 1 184 ? 8.338 -17.696 22.812 1.00 75.62 184 SER A CA 1
ATOM 1439 C C . SER A 1 184 ? 9.244 -16.793 23.661 1.00 75.62 184 SER A C 1
ATOM 1441 O O . SER A 1 184 ? 10.377 -17.188 23.963 1.00 75.62 184 SER A O 1
ATOM 1443 N N . PRO A 1 185 ? 8.809 -15.565 24.002 1.00 79.62 185 PRO A N 1
ATOM 1444 C CA . PRO A 1 185 ? 9.602 -14.660 24.826 1.00 79.62 185 PRO A CA 1
ATOM 1445 C C . PRO A 1 185 ? 9.827 -15.241 26.230 1.00 79.62 185 PRO A C 1
ATOM 1447 O O . PRO A 1 185 ? 9.020 -16.018 26.735 1.00 79.62 185 PRO A O 1
ATOM 1450 N N . GLN A 1 186 ? 10.936 -14.857 26.873 1.00 73.88 186 GLN A N 1
ATOM 1451 C CA . GLN A 1 186 ? 11.255 -15.302 28.241 1.00 73.88 186 GLN A CA 1
ATOM 1452 C C . GLN A 1 186 ? 10.254 -14.770 29.277 1.00 73.88 186 GLN A C 1
ATOM 1454 O O . GLN A 1 186 ? 10.027 -15.413 30.301 1.00 73.88 186 GLN A O 1
ATOM 1459 N N . THR A 1 187 ? 9.633 -13.625 28.985 1.00 79.38 187 THR A N 1
ATOM 1460 C CA . THR A 1 187 ? 8.640 -12.976 29.839 1.00 79.38 187 THR A CA 1
ATOM 1461 C C . THR A 1 187 ? 7.376 -12.732 29.021 1.00 79.38 187 THR A C 1
ATOM 1463 O O . THR A 1 187 ? 7.399 -11.968 28.060 1.00 79.38 187 THR A O 1
ATOM 1466 N N . GLY A 1 188 ? 6.278 -13.387 29.399 1.00 84.00 188 GLY A N 1
ATOM 1467 C CA . GLY A 1 188 ? 4.979 -13.247 28.740 1.00 84.00 188 GLY A CA 1
ATOM 1468 C C . GLY A 1 188 ? 4.744 -14.192 27.558 1.00 84.00 188 GLY A C 1
ATOM 1469 O O . GLY A 1 188 ? 5.507 -15.124 27.313 1.00 84.00 188 GLY A O 1
ATOM 1470 N N . ALA A 1 189 ? 3.634 -13.984 26.850 1.00 86.62 189 ALA A N 1
ATOM 1471 C CA . ALA A 1 189 ? 3.238 -14.787 25.699 1.00 86.62 189 ALA A CA 1
ATOM 1472 C C . ALA A 1 189 ? 2.454 -13.967 24.670 1.00 86.62 189 ALA A C 1
ATOM 1474 O O . ALA A 1 189 ? 1.534 -13.219 25.014 1.00 86.62 189 ALA A O 1
ATOM 1475 N N . TRP A 1 190 ? 2.772 -14.180 23.395 1.00 90.31 190 TRP A N 1
ATOM 1476 C CA . TRP A 1 190 ? 1.989 -13.668 22.277 1.00 90.31 190 TRP A CA 1
ATOM 1477 C C . TRP A 1 190 ? 0.755 -14.537 22.048 1.00 90.31 190 TRP A C 1
ATOM 1479 O O . TRP A 1 190 ? 0.836 -15.766 21.988 1.00 90.31 190 TRP A O 1
ATOM 1489 N N . LYS A 1 191 ? -0.411 -13.904 21.918 1.00 89.19 191 LYS A N 1
ATOM 1490 C CA . LYS A 1 191 ? -1.696 -14.581 21.723 1.00 89.19 191 LYS A CA 1
ATOM 1491 C C . LYS A 1 191 ? -2.518 -13.907 20.637 1.00 89.19 191 LYS A C 1
ATOM 1493 O O . LYS A 1 191 ? -2.467 -12.693 20.443 1.00 89.19 191 LYS A O 1
ATOM 1498 N N . LYS A 1 192 ? -3.326 -14.713 19.949 1.00 87.81 192 LYS A N 1
ATOM 1499 C CA . LYS A 1 192 ? -4.395 -14.199 19.090 1.00 87.81 192 LYS A CA 1
ATOM 1500 C C . LYS A 1 192 ? -5.570 -13.734 19.960 1.00 87.81 192 LYS A C 1
ATOM 1502 O O . LYS A 1 192 ? -5.855 -14.405 20.953 1.00 87.81 192 LYS A O 1
ATOM 1507 N N . PRO A 1 193 ? -6.259 -12.640 19.599 1.00 88.94 193 PRO A N 1
ATOM 1508 C CA . PRO A 1 193 ? -7.502 -12.243 20.250 1.00 88.94 193 PRO A CA 1
ATOM 1509 C C . PRO A 1 193 ? -8.576 -13.327 20.185 1.00 88.94 193 PRO A C 1
ATOM 1511 O O . PRO A 1 193 ? -8.586 -14.160 19.275 1.00 88.94 193 PRO A O 1
ATOM 1514 N N . ALA A 1 194 ? -9.512 -13.288 21.131 1.00 85.81 194 ALA A N 1
ATOM 1515 C CA . ALA A 1 194 ? -10.724 -14.091 21.044 1.00 85.81 194 ALA A CA 1
ATOM 1516 C C . ALA A 1 194 ? -11.603 -13.609 19.876 1.00 85.81 194 ALA A C 1
ATOM 1518 O O . ALA A 1 194 ? -11.601 -12.426 19.526 1.00 85.81 194 ALA A O 1
ATOM 1519 N N . ALA A 1 195 ? -12.393 -14.512 19.297 1.00 78.75 195 ALA A N 1
ATOM 1520 C CA . ALA A 1 195 ? -13.448 -14.106 18.376 1.00 78.75 195 ALA A CA 1
ATOM 1521 C C . ALA A 1 195 ? -14.446 -13.186 19.103 1.00 78.75 195 ALA A C 1
ATOM 1523 O O . ALA A 1 195 ? -14.710 -13.366 20.298 1.00 78.75 195 ALA A O 1
ATOM 1524 N N . ASP A 1 196 ? -14.975 -12.187 18.398 1.00 79.31 196 ASP A N 1
ATOM 1525 C CA . ASP A 1 196 ? -16.038 -11.344 18.938 1.00 79.31 196 ASP A CA 1
ATOM 1526 C C . ASP A 1 196 ? -17.272 -12.215 19.231 1.00 79.31 196 ASP A C 1
ATOM 1528 O O . ASP A 1 196 ? -17.704 -13.013 18.401 1.00 79.31 196 ASP A O 1
ATOM 1532 N N . VAL A 1 197 ? -17.803 -12.109 20.453 1.00 61.16 197 VAL A N 1
ATOM 1533 C CA . VAL A 1 197 ? -19.048 -12.779 20.845 1.00 61.16 197 VAL A CA 1
ATOM 1534 C C . VAL A 1 197 ? -20.155 -11.747 20.731 1.00 61.16 197 VAL A C 1
ATOM 1536 O O . VAL A 1 197 ? -20.235 -10.848 21.571 1.00 61.16 197 VAL A O 1
ATOM 1539 N N . ASP A 1 198 ? -20.993 -11.872 19.707 1.00 42.91 198 ASP A N 1
ATOM 1540 C CA . ASP A 1 198 ? -22.174 -11.027 19.565 1.00 42.91 198 ASP A CA 1
ATOM 1541 C C . ASP A 1 198 ? -23.210 -11.384 20.652 1.00 42.91 198 ASP A C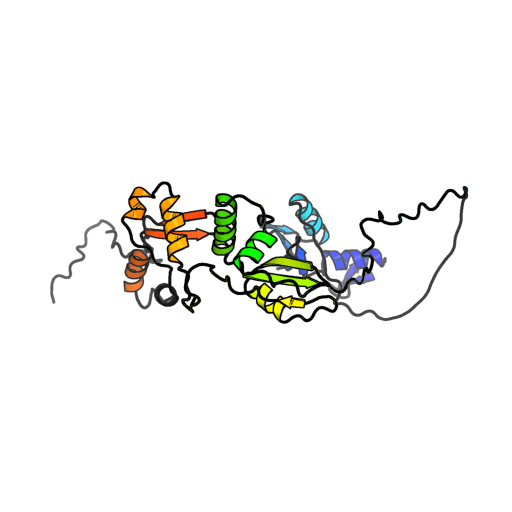 1
ATOM 1543 O O . ASP A 1 198 ? -23.583 -12.555 20.779 1.00 42.91 198 ASP A O 1
ATOM 1547 N N . PRO A 1 199 ? -23.711 -10.426 21.460 1.00 42.56 199 PRO A N 1
ATOM 1548 C CA . PRO A 1 199 ? -24.737 -10.699 22.471 1.00 42.56 199 PRO A CA 1
ATOM 1549 C C . PRO A 1 199 ? -26.143 -10.921 21.897 1.00 42.56 199 PRO A C 1
ATOM 1551 O O . PRO A 1 199 ? -27.084 -11.123 22.664 1.00 42.56 199 PRO A O 1
ATOM 1554 N N . SER A 1 200 ? -26.323 -10.881 20.577 1.00 39.56 200 SER A N 1
ATOM 1555 C CA . SER A 1 200 ? -27.624 -11.064 19.940 1.00 39.56 200 SER A CA 1
ATOM 1556 C C . SER A 1 200 ? -27.584 -12.168 18.888 1.00 39.56 200 SER A C 1
ATOM 1558 O O . SER A 1 200 ? -27.173 -11.951 17.754 1.00 39.56 200 SER A O 1
ATOM 1560 N N . THR A 1 201 ? -28.190 -13.297 19.263 1.00 33.84 201 THR A N 1
ATOM 1561 C CA . THR A 1 201 ? -28.664 -14.406 18.412 1.00 33.84 201 THR A CA 1
ATOM 1562 C C . THR A 1 201 ? -27.613 -15.443 18.003 1.00 33.84 201 THR A C 1
ATOM 1564 O O . THR A 1 201 ? -26.647 -15.165 17.305 1.00 33.84 201 THR A O 1
ATOM 1567 N N . GLY A 1 202 ? -27.843 -16.689 18.435 1.00 34.50 202 GLY A N 1
ATOM 1568 C CA . GLY A 1 202 ? -27.017 -17.852 18.130 1.00 34.50 202 GLY A CA 1
ATOM 1569 C C . GLY A 1 202 ? -27.035 -18.243 16.655 1.00 34.50 202 GLY A C 1
ATOM 1570 O O . GLY A 1 202 ? -27.834 -19.083 16.246 1.00 34.50 202 GLY A O 1
ATOM 1571 N N . VAL A 1 203 ? -26.094 -17.697 15.889 1.00 32.78 203 VAL A N 1
ATOM 1572 C CA . VAL A 1 203 ? -25.683 -18.233 14.589 1.00 32.78 203 VAL A CA 1
ATOM 1573 C C . VAL A 1 203 ? -24.166 -18.443 14.621 1.00 32.78 203 VAL A C 1
ATOM 1575 O O . VAL A 1 203 ? -23.420 -17.475 14.766 1.00 32.78 203 VAL A O 1
ATOM 1578 N N . PRO A 1 204 ? -23.668 -19.687 14.516 1.00 36.78 204 PRO A N 1
ATOM 1579 C CA . PRO A 1 204 ? -22.245 -19.936 14.376 1.00 36.78 204 PRO A CA 1
ATOM 1580 C C . PRO A 1 204 ? -21.845 -19.753 12.908 1.00 36.78 204 PRO A C 1
ATOM 1582 O O . PRO A 1 204 ? -22.105 -20.635 12.100 1.00 36.78 204 PRO A O 1
ATOM 1585 N N . CYS A 1 205 ? -21.250 -18.608 12.570 1.00 30.61 205 CYS A N 1
ATOM 1586 C CA . CYS A 1 205 ? -20.159 -18.455 11.595 1.00 30.61 205 CYS A CA 1
ATOM 1587 C C . CYS A 1 205 ? -19.937 -16.963 11.329 1.00 30.61 205 CYS A C 1
ATOM 1589 O O . CYS A 1 205 ? -20.758 -16.328 10.676 1.00 30.61 205 CYS A O 1
ATOM 1591 N N . ILE A 1 206 ? -18.792 -16.424 11.742 1.00 37.03 206 ILE A N 1
ATOM 1592 C CA . ILE A 1 206 ? -18.125 -15.440 10.891 1.00 37.03 206 ILE A CA 1
ATOM 1593 C C . ILE A 1 206 ? -17.013 -16.232 10.222 1.00 37.03 206 ILE A C 1
ATOM 1595 O O . ILE A 1 206 ? -15.927 -16.416 10.769 1.00 37.03 206 ILE A O 1
ATOM 1599 N N . THR A 1 207 ? -17.356 -16.810 9.073 1.00 33.34 207 THR A N 1
ATOM 1600 C CA . THR A 1 207 ? -16.369 -17.094 8.040 1.00 33.34 207 THR A CA 1
ATOM 1601 C C . THR A 1 207 ? -15.621 -15.803 7.729 1.00 33.34 207 THR A C 1
ATOM 1603 O O . THR A 1 207 ? -16.165 -14.710 7.874 1.00 33.34 207 THR A O 1
ATOM 1606 N N . ASP A 1 208 ? -14.369 -15.965 7.327 1.00 39.19 208 ASP A N 1
ATOM 1607 C CA . ASP A 1 208 ? -13.324 -14.979 7.035 1.00 39.19 208 ASP A CA 1
ATOM 1608 C C . ASP A 1 208 ? -13.665 -14.011 5.869 1.00 39.19 208 ASP A C 1
ATOM 1610 O O . ASP A 1 208 ? -12.833 -13.721 5.019 1.00 39.19 208 ASP A O 1
ATOM 1614 N N . ASP A 1 209 ? -14.913 -13.540 5.791 1.00 37.50 209 ASP A N 1
ATOM 1615 C CA . ASP A 1 209 ? -15.532 -13.005 4.575 1.00 37.50 209 ASP A CA 1
ATOM 1616 C C . ASP A 1 209 ? -16.283 -11.686 4.819 1.00 37.50 209 ASP A C 1
ATOM 1618 O O . ASP A 1 209 ? -17.277 -11.361 4.171 1.00 37.50 209 ASP A O 1
ATOM 1622 N N . CYS A 1 210 ? -15.809 -10.867 5.765 1.00 41.00 210 CYS A N 1
ATOM 1623 C CA . CYS A 1 210 ? -16.334 -9.510 5.946 1.00 41.00 210 CYS A CA 1
ATOM 1624 C C . CYS A 1 210 ? -15.680 -8.525 4.954 1.00 41.00 210 CYS A C 1
ATOM 1626 O O . CYS A 1 2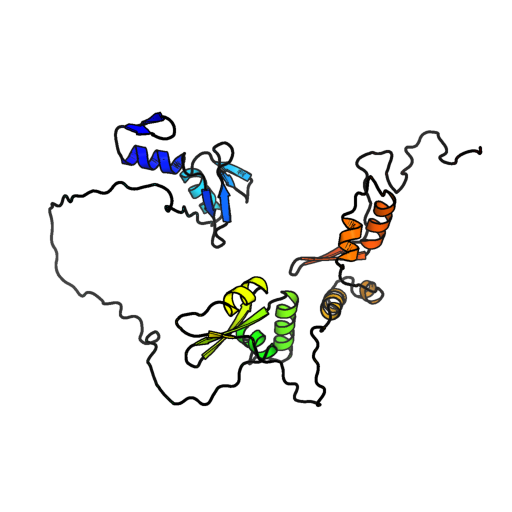10 ? -14.999 -7.572 5.338 1.00 41.00 210 CYS A O 1
ATOM 1628 N N . SER A 1 211 ? -15.925 -8.819 3.674 1.00 52.28 211 SER A N 1
ATOM 1629 C CA . SER A 1 211 ? -16.241 -7.937 2.547 1.00 52.28 211 SER A CA 1
ATOM 1630 C C . SER A 1 211 ? -15.332 -6.720 2.298 1.00 52.28 211 SER A C 1
ATOM 1632 O O . SER A 1 211 ? -15.424 -5.673 2.952 1.00 52.28 211 SER A O 1
ATOM 1634 N N . SER A 1 212 ? -14.510 -6.859 1.251 1.00 54.62 212 SER A N 1
ATOM 1635 C CA . SER A 1 212 ? -13.877 -5.777 0.481 1.00 54.62 212 SER A CA 1
ATOM 1636 C C . SER A 1 212 ? -14.877 -4.680 0.065 1.00 54.62 212 SER A C 1
ATOM 1638 O O . SER A 1 212 ? -14.526 -3.498 -0.006 1.00 54.62 212 SER A O 1
ATOM 1640 N N . ASP A 1 213 ? -16.163 -5.029 -0.071 1.00 64.38 213 ASP A N 1
ATOM 1641 C CA . ASP A 1 213 ? -17.227 -4.082 -0.422 1.00 64.38 213 ASP A CA 1
ATOM 1642 C C . ASP A 1 213 ? -17.381 -2.974 0.626 1.00 64.38 213 ASP A C 1
ATOM 1644 O O . ASP A 1 213 ? -17.706 -1.842 0.274 1.00 64.38 213 ASP A O 1
ATOM 1648 N N . SER A 1 214 ? -17.073 -3.231 1.906 1.00 71.50 214 SER A N 1
ATOM 1649 C CA . SER A 1 214 ? -17.186 -2.192 2.942 1.00 71.50 214 SER A CA 1
ATOM 1650 C C . SER A 1 214 ? -16.172 -1.054 2.760 1.00 71.50 214 SER A C 1
ATOM 1652 O O . SER A 1 214 ? -16.434 0.071 3.185 1.00 71.50 214 SER A O 1
ATOM 1654 N N . LEU A 1 215 ? -15.007 -1.335 2.168 1.00 80.00 215 LEU A N 1
ATOM 1655 C CA . LEU A 1 215 ? -13.972 -0.339 1.879 1.00 80.00 215 LEU A CA 1
ATOM 1656 C C . LEU A 1 215 ? -14.338 0.470 0.634 1.00 80.00 215 LEU A C 1
ATOM 1658 O O . LEU A 1 215 ? -14.308 1.702 0.649 1.00 80.00 215 LEU A O 1
ATOM 1662 N N . VAL A 1 216 ? -14.727 -0.233 -0.424 1.00 83.25 216 VAL A N 1
ATOM 1663 C CA . VAL A 1 216 ? -15.147 0.367 -1.689 1.00 83.25 216 VAL A CA 1
ATOM 1664 C C . VAL A 1 216 ? -16.330 1.308 -1.465 1.00 83.25 216 VAL A C 1
ATOM 1666 O O . VAL A 1 216 ? -16.276 2.466 -1.876 1.00 83.25 216 VAL A O 1
ATOM 1669 N N . GLU A 1 217 ? -17.354 0.881 -0.726 1.00 85.38 217 GLU A N 1
ATOM 1670 C CA . GLU A 1 217 ? -18.505 1.730 -0.403 1.00 85.38 217 GLU A CA 1
ATOM 1671 C C . GLU A 1 217 ? -18.120 2.950 0.449 1.00 85.38 217 GLU A C 1
ATOM 1673 O O . GLU A 1 217 ? -18.624 4.056 0.229 1.00 85.38 217 GLU A O 1
ATOM 1678 N N . HIS A 1 218 ? -17.154 2.812 1.361 1.00 84.31 218 HIS A N 1
ATOM 1679 C CA . HIS A 1 218 ? -16.641 3.951 2.119 1.00 84.31 218 HIS A CA 1
ATOM 1680 C C . HIS A 1 218 ? -15.946 4.986 1.217 1.00 84.31 218 HIS A C 1
ATOM 1682 O O . HIS A 1 218 ? -16.264 6.176 1.299 1.00 84.31 218 HIS A O 1
ATOM 1688 N N . ILE A 1 219 ? -15.064 4.557 0.309 1.00 85.69 219 ILE A N 1
ATOM 1689 C CA . ILE A 1 219 ? -14.385 5.459 -0.642 1.00 85.69 219 ILE A CA 1
ATOM 1690 C C . ILE A 1 219 ? -15.410 6.153 -1.540 1.00 85.69 219 ILE A C 1
ATOM 1692 O O . ILE A 1 219 ? -15.352 7.367 -1.748 1.00 85.69 219 ILE A O 1
ATOM 1696 N N . LYS A 1 220 ? -16.394 5.400 -2.037 1.00 87.44 220 LYS A N 1
ATOM 1697 C CA . LYS A 1 220 ? -17.458 5.946 -2.883 1.00 87.44 220 LYS A CA 1
ATOM 1698 C C . LYS A 1 220 ? -18.280 6.986 -2.129 1.00 87.44 220 LYS A C 1
ATOM 1700 O O . LYS A 1 220 ? -18.524 8.054 -2.676 1.00 87.44 220 LYS A O 1
ATOM 1705 N N . SER A 1 221 ? -18.663 6.717 -0.881 1.00 87.50 221 SER A N 1
ATOM 1706 C CA . SER A 1 221 ? -19.509 7.623 -0.090 1.00 87.50 221 SER A CA 1
ATOM 1707 C C . SER A 1 221 ? -18.805 8.910 0.359 1.00 87.50 221 SER A C 1
ATOM 1709 O O . SER A 1 221 ? -19.461 9.938 0.521 1.00 87.50 221 SER A O 1
ATOM 1711 N N . THR A 1 222 ? -17.483 8.875 0.541 1.00 85.69 222 THR A N 1
ATOM 1712 C CA . THR A 1 222 ? -16.682 10.018 1.019 1.00 85.69 222 THR A CA 1
ATOM 1713 C C . THR A 1 222 ? -16.051 10.848 -0.104 1.00 85.69 222 THR A C 1
ATOM 1715 O O . THR A 1 222 ? -15.571 11.955 0.138 1.00 85.69 222 THR A O 1
ATOM 1718 N N . SER A 1 223 ? -16.077 10.351 -1.343 1.00 84.56 223 SER A N 1
ATOM 1719 C CA . SER A 1 223 ? -15.509 11.023 -2.513 1.00 84.56 223 SER A CA 1
ATOM 1720 C C . SER A 1 223 ? -16.337 12.225 -2.987 1.00 84.56 223 SER A C 1
ATOM 1722 O O . SER A 1 223 ? -17.567 12.219 -2.966 1.00 84.56 223 SER A O 1
ATOM 1724 N N . GLN A 1 224 ? -15.671 13.230 -3.564 1.00 85.31 224 GLN A N 1
ATOM 1725 C CA . GLN A 1 224 ? -16.343 14.320 -4.291 1.00 85.31 224 GLN A CA 1
ATOM 1726 C C . GLN A 1 224 ? -17.153 13.812 -5.501 1.00 85.31 224 GLN A C 1
ATOM 1728 O O . GLN A 1 224 ? -18.088 14.472 -5.953 1.00 85.31 224 GLN A O 1
ATOM 1733 N N . ALA A 1 225 ? -16.824 12.621 -6.011 1.00 84.38 225 ALA A N 1
ATOM 1734 C CA . ALA A 1 225 ? -17.537 11.952 -7.093 1.00 84.38 225 ALA A CA 1
ATOM 1735 C C . ALA A 1 225 ? -18.629 10.982 -6.600 1.00 84.38 225 ALA A C 1
ATOM 1737 O O . ALA A 1 225 ? -19.168 10.232 -7.415 1.00 84.38 225 ALA A O 1
ATOM 1738 N N . ALA A 1 226 ? -18.998 11.001 -5.311 1.00 86.06 226 ALA A N 1
ATOM 1739 C CA . ALA A 1 226 ? -19.928 10.044 -4.696 1.00 86.06 226 ALA A CA 1
ATOM 1740 C C . ALA A 1 226 ? -21.219 9.823 -5.494 1.00 86.06 226 ALA A C 1
ATOM 1742 O O . ALA A 1 226 ? -21.636 8.688 -5.698 1.00 86.06 226 ALA A O 1
ATOM 1743 N N . LYS A 1 227 ? -21.818 10.899 -6.025 1.00 85.88 227 LYS A N 1
ATOM 1744 C CA . LYS A 1 227 ? -23.051 10.826 -6.829 1.00 85.88 227 LYS A CA 1
ATOM 1745 C C . LYS A 1 227 ? -22.889 10.024 -8.128 1.00 85.88 227 LYS A C 1
ATOM 1747 O O . LYS A 1 227 ? -23.854 9.427 -8.587 1.00 85.88 227 LYS A O 1
ATOM 1752 N N . LYS A 1 228 ? -21.702 10.051 -8.744 1.00 84.69 228 LYS A N 1
ATOM 1753 C CA . LYS A 1 228 ? -21.388 9.260 -9.947 1.00 84.69 228 LYS A CA 1
ATOM 1754 C C . LYS A 1 228 ? -20.957 7.843 -9.583 1.00 84.69 228 LYS A C 1
ATOM 1756 O O . LYS A 1 228 ? -21.286 6.901 -10.289 1.00 84.69 228 LYS A O 1
ATOM 1761 N N . LEU A 1 229 ? -20.230 7.692 -8.480 1.00 87.12 229 LEU A N 1
ATOM 1762 C CA . LEU A 1 229 ? -19.738 6.393 -8.040 1.00 87.12 229 LEU A CA 1
ATOM 1763 C C . LEU A 1 229 ? -20.854 5.509 -7.471 1.00 87.12 229 LEU A C 1
ATOM 1765 O O . LEU A 1 229 ? -20.797 4.292 -7.606 1.00 87.12 229 LEU A O 1
ATOM 1769 N N . SER A 1 230 ? -21.903 6.086 -6.882 1.00 85.44 230 SER A N 1
ATOM 1770 C CA . SER A 1 230 ? -23.043 5.320 -6.364 1.00 85.44 230 SER A CA 1
ATOM 1771 C C . SER A 1 230 ? -23.824 4.575 -7.451 1.00 85.44 230 SER A C 1
ATOM 1773 O O . SER A 1 230 ? -24.500 3.597 -7.147 1.00 85.44 230 SER A O 1
ATOM 1775 N N . THR A 1 231 ? -23.720 5.000 -8.714 1.00 86.88 231 THR A N 1
ATOM 1776 C CA . THR A 1 231 ? -24.379 4.338 -9.851 1.00 86.88 231 THR A CA 1
ATOM 1777 C C . THR A 1 231 ? -23.536 3.232 -10.482 1.00 86.88 231 THR A C 1
ATOM 1779 O O . THR A 1 231 ? -24.007 2.548 -11.386 1.00 86.88 231 THR A O 1
ATOM 1782 N N . THR A 1 232 ? -22.290 3.059 -10.043 1.00 86.12 232 THR A N 1
ATOM 1783 C CA . THR A 1 232 ? -21.339 2.098 -10.612 1.00 86.12 232 THR A CA 1
ATOM 1784 C C . THR A 1 232 ? -21.008 0.992 -9.616 1.00 86.12 232 THR A C 1
ATOM 1786 O O . THR A 1 232 ? -20.933 1.225 -8.405 1.00 86.12 232 THR A O 1
ATOM 1789 N N . ARG A 1 233 ? -20.793 -0.219 -10.134 1.00 86.06 233 ARG A N 1
ATOM 1790 C CA . ARG A 1 233 ? -20.319 -1.367 -9.360 1.00 86.06 233 ARG A CA 1
ATOM 1791 C C . ARG A 1 233 ? -18.799 -1.442 -9.457 1.00 86.06 233 ARG A C 1
ATOM 1793 O O . ARG A 1 233 ? -18.246 -1.288 -10.541 1.00 86.06 233 ARG A O 1
ATOM 1800 N N . HIS A 1 234 ? -18.155 -1.691 -8.325 1.00 87.62 234 HIS A N 1
ATOM 1801 C CA . HIS A 1 234 ? -16.707 -1.802 -8.205 1.00 87.62 234 HIS A CA 1
ATOM 1802 C C . HIS A 1 234 ? -16.385 -3.079 -7.447 1.00 87.62 234 HIS A C 1
ATOM 1804 O O . HIS A 1 234 ? -17.061 -3.396 -6.472 1.00 87.62 234 HIS A O 1
ATOM 1810 N N . GLU A 1 235 ? -15.368 -3.792 -7.908 1.00 86.94 235 GLU A N 1
ATOM 1811 C CA . GLU A 1 235 ? -14.892 -5.037 -7.310 1.00 86.94 235 GLU A CA 1
ATOM 1812 C C . GLU A 1 235 ? -13.372 -4.953 -7.155 1.00 86.94 235 GLU A C 1
ATOM 1814 O O . GLU A 1 235 ? -12.698 -4.256 -7.921 1.00 86.94 235 GLU A O 1
ATOM 1819 N N . GLU A 1 236 ? -12.828 -5.625 -6.142 1.00 88.94 236 GLU A N 1
ATOM 1820 C CA . GLU A 1 236 ? -11.381 -5.665 -5.936 1.00 88.94 236 GLU A CA 1
ATOM 1821 C C . GLU A 1 236 ? -10.704 -6.452 -7.064 1.00 88.94 236 GLU A C 1
ATOM 1823 O O . GLU A 1 236 ? -11.187 -7.492 -7.516 1.00 88.94 236 GLU A O 1
ATOM 1828 N N . VAL A 1 237 ? -9.563 -5.944 -7.531 1.00 89.19 237 VAL A N 1
ATOM 1829 C CA . VAL A 1 237 ? -8.769 -6.606 -8.567 1.00 89.19 237 VAL A CA 1
ATOM 1830 C C . VAL A 1 237 ? -8.321 -7.976 -8.054 1.00 89.19 237 VAL A C 1
ATOM 1832 O O . VAL A 1 237 ? -7.654 -8.081 -7.027 1.00 89.19 237 VAL A O 1
ATOM 1835 N N . THR A 1 238 ? -8.677 -9.030 -8.785 1.00 89.94 238 THR A N 1
ATOM 1836 C CA . THR A 1 238 ? -8.319 -10.408 -8.454 1.00 89.94 238 THR A CA 1
ATOM 1837 C C . THR A 1 238 ? -6.971 -10.785 -9.065 1.00 89.94 238 THR A C 1
ATOM 1839 O O . THR A 1 238 ? -6.465 -10.131 -9.982 1.00 89.94 238 THR A O 1
ATOM 1842 N N . LEU A 1 239 ? -6.411 -11.907 -8.608 1.00 87.94 239 LEU A N 1
ATOM 1843 C CA . LEU A 1 239 ? -5.210 -12.488 -9.210 1.00 87.94 239 LEU A CA 1
ATOM 1844 C C . LEU A 1 239 ? -5.409 -12.810 -10.702 1.00 87.94 239 LEU A C 1
ATOM 1846 O O . LEU A 1 239 ? -4.473 -12.693 -11.488 1.00 87.94 239 LEU A O 1
ATOM 1850 N N . GLU A 1 240 ? -6.622 -13.189 -11.108 1.00 89.38 240 GLU A N 1
ATOM 1851 C CA . GLU A 1 240 ? -6.947 -13.455 -12.510 1.00 89.38 240 GLU A CA 1
ATOM 1852 C C . GLU A 1 240 ? -6.834 -12.186 -13.362 1.00 89.38 240 GLU A C 1
ATOM 1854 O O . GLU A 1 240 ? -6.155 -12.199 -14.391 1.00 89.38 240 GLU A O 1
ATOM 1859 N N . HIS A 1 241 ? -7.391 -11.066 -12.888 1.00 90.12 241 HIS A N 1
ATOM 1860 C CA . HIS A 1 241 ? -7.238 -9.763 -13.539 1.00 90.12 241 HIS A CA 1
ATOM 1861 C C . HIS A 1 241 ? -5.756 -9.366 -13.654 1.00 90.12 241 HIS A C 1
ATOM 1863 O O . HIS A 1 241 ? -5.305 -8.945 -14.721 1.00 90.12 241 HIS A O 1
ATOM 1869 N N . SER A 1 242 ? -4.962 -9.560 -12.594 1.00 89.50 242 SER A N 1
ATOM 1870 C CA . SER A 1 242 ? -3.517 -9.287 -12.623 1.00 89.50 242 SER A CA 1
ATOM 1871 C C . SER A 1 242 ? -2.766 -10.171 -13.620 1.00 89.50 242 SER A C 1
ATOM 1873 O O . SER A 1 242 ? -1.881 -9.685 -14.328 1.00 89.50 242 SER A O 1
ATOM 1875 N N . ASN A 1 243 ? -3.133 -11.450 -13.715 1.00 88.06 243 ASN A N 1
ATOM 1876 C CA . ASN A 1 243 ? -2.538 -12.376 -14.673 1.00 88.06 243 ASN A CA 1
ATOM 1877 C C . ASN A 1 243 ? -2.836 -11.955 -16.113 1.00 88.06 243 ASN A C 1
ATOM 1879 O O . ASN A 1 243 ? -1.944 -12.042 -16.948 1.00 88.06 243 ASN A O 1
ATOM 1883 N N . ILE A 1 244 ? -4.050 -11.475 -16.404 1.00 86.38 244 ILE A N 1
ATOM 1884 C CA . ILE A 1 244 ? -4.423 -10.950 -17.727 1.00 86.38 244 ILE A CA 1
ATOM 1885 C C . ILE A 1 244 ? -3.588 -9.710 -18.070 1.00 86.38 244 ILE A C 1
ATOM 1887 O O . ILE A 1 244 ? -3.013 -9.650 -19.157 1.00 86.38 244 ILE A O 1
ATOM 1891 N N . LEU A 1 245 ? -3.463 -8.757 -17.138 1.00 85.50 245 LEU A N 1
ATOM 1892 C CA . LEU A 1 245 ? -2.675 -7.533 -17.345 1.00 85.50 245 LEU A CA 1
ATOM 1893 C C . LEU A 1 245 ? -1.181 -7.806 -17.537 1.00 85.50 245 LEU A C 1
ATOM 1895 O O . LEU A 1 245 ? -0.524 -7.059 -18.253 1.00 85.50 245 LEU A O 1
ATOM 1899 N N . SER A 1 246 ? -0.654 -8.869 -16.928 1.00 87.00 246 SER A N 1
ATOM 1900 C CA . SER A 1 246 ? 0.779 -9.197 -16.955 1.00 87.00 246 SER A CA 1
ATOM 1901 C C . SER A 1 246 ? 1.217 -10.020 -18.172 1.00 87.00 246 SER A C 1
ATOM 1903 O O . SER A 1 246 ? 2.402 -10.330 -18.293 1.00 87.00 246 SER A O 1
ATOM 1905 N N . ARG A 1 247 ? 0.295 -10.423 -19.057 1.00 83.75 247 ARG A N 1
ATOM 1906 C CA . ARG A 1 247 ? 0.650 -11.155 -20.287 1.00 83.75 247 ARG A CA 1
ATOM 1907 C C . ARG A 1 247 ? 1.418 -10.268 -21.261 1.00 83.75 247 ARG A C 1
ATOM 1909 O O . ARG A 1 247 ? 1.343 -9.047 -21.190 1.00 83.75 247 ARG A O 1
ATOM 1916 N N . ASP A 1 248 ? 2.117 -10.889 -22.208 1.00 77.38 248 ASP A N 1
ATOM 1917 C CA . ASP A 1 248 ? 2.808 -10.151 -23.262 1.00 77.38 248 ASP A CA 1
ATOM 1918 C C . ASP A 1 248 ? 1.800 -9.504 -24.231 1.00 77.38 248 ASP A C 1
ATOM 1920 O O . ASP A 1 248 ? 1.065 -10.174 -24.959 1.00 77.38 248 ASP A O 1
ATOM 1924 N N . TRP A 1 249 ? 1.757 -8.172 -24.238 1.00 76.12 249 TRP A N 1
ATOM 1925 C CA . TRP A 1 249 ? 0.879 -7.384 -25.107 1.00 76.12 249 TRP A CA 1
ATOM 1926 C C . TRP A 1 249 ? 1.412 -7.247 -26.543 1.00 76.12 249 TRP A C 1
ATOM 1928 O O . TRP A 1 249 ? 0.737 -6.653 -27.392 1.00 76.12 249 TRP A O 1
ATOM 1938 N N . LEU A 1 250 ? 2.627 -7.724 -26.829 1.00 70.88 250 LEU A N 1
ATOM 1939 C CA . LEU A 1 250 ? 3.146 -7.901 -28.188 1.00 70.88 250 LEU A CA 1
ATOM 1940 C C . LEU A 1 250 ? 2.633 -9.209 -28.789 1.00 70.88 250 LEU A C 1
ATOM 1942 O O . LEU A 1 250 ? 2.214 -9.217 -29.942 1.00 70.88 250 LEU A O 1
ATOM 1946 N N . GLU A 1 251 ? 2.613 -10.280 -27.995 1.00 72.69 251 GLU A N 1
ATOM 1947 C CA . GLU A 1 251 ? 2.080 -11.583 -28.408 1.00 72.69 251 GLU A CA 1
ATOM 1948 C C . GLU A 1 251 ? 0.546 -11.560 -28.517 1.00 72.69 251 GLU A C 1
ATOM 1950 O O . GLU A 1 251 ? -0.023 -12.153 -29.434 1.00 72.69 251 GLU A O 1
ATOM 1955 N N . TYR A 1 252 ? -0.130 -10.811 -27.635 1.00 77.62 252 TYR A N 1
ATOM 1956 C CA . TYR A 1 252 ? -1.591 -10.684 -27.612 1.00 77.62 252 TYR A CA 1
ATOM 1957 C C . TYR A 1 252 ? -2.045 -9.210 -27.676 1.00 77.62 252 TYR A C 1
ATOM 1959 O O . TYR A 1 252 ? -2.457 -8.644 -26.657 1.00 77.62 252 TYR A O 1
ATOM 1967 N N . PRO A 1 253 ? -2.020 -8.558 -28.856 1.00 73.50 253 PRO A N 1
ATOM 1968 C CA . PRO A 1 253 ? -2.370 -7.140 -29.008 1.00 73.50 253 PRO A CA 1
ATOM 1969 C C . PRO A 1 253 ? -3.771 -6.771 -28.501 1.00 73.50 253 PRO A C 1
ATOM 1971 O O . PRO A 1 253 ? -3.974 -5.679 -27.971 1.00 73.50 253 PRO A O 1
ATOM 1974 N N . GLN A 1 254 ? -4.732 -7.694 -28.586 1.00 75.06 254 GLN A N 1
ATOM 1975 C CA . GLN A 1 254 ? -6.090 -7.525 -28.064 1.00 75.06 254 GLN A CA 1
ATOM 1976 C C . GLN A 1 254 ? -6.130 -7.263 -26.550 1.00 75.06 254 GLN A C 1
ATOM 1978 O O . GLN A 1 254 ? -7.072 -6.640 -26.055 1.00 75.06 254 GLN A O 1
ATOM 1983 N N . LEU A 1 255 ? -5.103 -7.691 -25.805 1.00 80.31 255 LEU A N 1
ATOM 1984 C CA . LEU A 1 255 ? -5.019 -7.449 -24.367 1.00 80.31 255 LEU A CA 1
ATOM 1985 C C . LEU A 1 255 ? -4.765 -5.980 -24.029 1.00 80.31 255 LEU A C 1
ATOM 1987 O O . LEU A 1 255 ? -5.113 -5.561 -22.932 1.00 80.31 255 LEU A O 1
ATOM 1991 N N . ARG A 1 256 ? -4.257 -5.172 -24.968 1.00 76.62 256 ARG A N 1
ATOM 1992 C CA . ARG A 1 256 ? -4.108 -3.718 -24.787 1.00 76.62 256 ARG A CA 1
ATOM 1993 C C . ARG A 1 256 ? -5.463 -3.039 -24.622 1.00 76.62 256 ARG A C 1
ATOM 1995 O O . ARG A 1 256 ? -5.664 -2.257 -23.699 1.00 76.62 256 ARG A O 1
ATOM 2002 N N . TYR A 1 257 ? -6.400 -3.390 -25.502 1.00 78.31 257 TYR A N 1
ATOM 2003 C CA . TYR A 1 257 ? -7.777 -2.917 -25.431 1.00 78.31 257 TYR A CA 1
ATOM 2004 C C . TYR A 1 257 ? -8.513 -3.523 -24.230 1.00 78.31 257 TYR A C 1
ATOM 2006 O O . TYR A 1 257 ? -9.199 -2.818 -23.501 1.00 78.31 257 TYR A O 1
ATOM 2014 N N . CYS A 1 258 ? -8.334 -4.821 -23.967 1.00 81.81 258 CYS A N 1
ATOM 2015 C CA . CYS A 1 258 ? -8.936 -5.460 -22.794 1.00 81.81 258 CYS A CA 1
ATOM 2016 C C . CYS A 1 258 ? -8.463 -4.813 -21.481 1.00 81.81 258 CYS A C 1
ATOM 2018 O O . CYS A 1 258 ? -9.281 -4.491 -20.624 1.00 81.81 258 CYS A O 1
ATOM 2020 N N . GLY A 1 259 ? -7.160 -4.561 -21.348 1.00 85.19 259 GLY A N 1
ATOM 2021 C CA . GLY A 1 259 ? -6.567 -3.919 -20.180 1.00 85.19 259 GLY A CA 1
ATOM 2022 C C . GLY A 1 259 ? -7.056 -2.487 -19.987 1.00 85.19 259 GLY A C 1
ATOM 2023 O O . GLY A 1 259 ? -7.387 -2.113 -18.863 1.00 85.19 259 GLY A O 1
ATOM 2024 N N . SER A 1 260 ? -7.181 -1.701 -21.064 1.00 84.44 260 SER A N 1
ATOM 2025 C CA . SER A 1 260 ? -7.727 -0.344 -20.961 1.00 84.44 260 SER A CA 1
ATOM 2026 C C . SER A 1 260 ? -9.191 -0.342 -20.524 1.00 84.44 260 SER A C 1
ATOM 2028 O O . SER A 1 260 ? -9.546 0.408 -19.617 1.00 84.44 260 SER A O 1
ATOM 2030 N N . GLN A 1 261 ? -10.022 -1.226 -21.084 1.00 85.56 261 GLN A N 1
ATOM 2031 C CA . GLN A 1 261 ? -11.422 -1.375 -20.668 1.00 85.56 261 GLN A CA 1
ATOM 2032 C C . GLN A 1 261 ? -11.557 -1.882 -19.229 1.00 85.56 261 GLN A C 1
ATOM 2034 O O . GLN A 1 261 ? -12.475 -1.476 -18.524 1.00 85.56 261 GLN A O 1
ATOM 2039 N N . MET A 1 262 ? -10.645 -2.741 -18.774 1.00 86.81 262 MET A N 1
ATOM 2040 C CA . MET A 1 262 ? -10.676 -3.269 -17.410 1.00 86.81 262 MET A CA 1
ATOM 2041 C C . MET A 1 262 ? -10.256 -2.230 -16.361 1.00 86.81 262 MET A C 1
ATOM 2043 O O . MET A 1 262 ? -10.722 -2.282 -15.226 1.00 86.81 262 MET A O 1
ATOM 2047 N N . LEU A 1 263 ? -9.369 -1.298 -16.720 1.00 89.06 263 LEU A N 1
ATOM 2048 C CA . LEU A 1 263 ? -8.833 -0.290 -15.801 1.00 89.06 263 LEU A CA 1
ATOM 2049 C C . LEU A 1 263 ? -9.580 1.051 -15.854 1.00 89.06 263 LEU A C 1
ATOM 2051 O O . LEU A 1 263 ? -9.456 1.854 -14.926 1.00 89.06 263 LEU A O 1
ATOM 2055 N N . VAL A 1 264 ? -10.358 1.324 -16.905 1.00 88.38 264 VAL A N 1
ATOM 2056 C CA . VAL A 1 264 ? -11.155 2.554 -16.979 1.00 88.38 264 VAL A CA 1
ATOM 2057 C C . VAL A 1 264 ? -12.232 2.563 -15.889 1.00 88.38 264 VAL A C 1
ATOM 2059 O O . VAL A 1 264 ? -12.942 1.584 -15.676 1.00 88.38 264 VAL A O 1
ATOM 2062 N N . GLY A 1 265 ? -12.346 3.666 -15.153 1.00 87.75 265 GLY A N 1
ATOM 2063 C CA . GLY A 1 265 ? -13.247 3.774 -14.003 1.00 87.75 265 GLY A CA 1
ATOM 2064 C C . GLY A 1 265 ? -12.767 3.052 -12.739 1.00 87.75 265 GLY A C 1
ATOM 2065 O O . GLY A 1 265 ? -13.485 3.071 -11.731 1.00 87.75 265 GLY A O 1
ATOM 2066 N N . ALA A 1 266 ? -11.575 2.443 -12.757 1.00 91.38 266 ALA A N 1
ATOM 2067 C CA . ALA A 1 266 ? -10.988 1.829 -11.574 1.00 91.38 266 ALA A CA 1
ATOM 2068 C C . ALA A 1 266 ? -10.573 2.886 -10.540 1.00 91.38 266 ALA A C 1
ATOM 2070 O O . ALA A 1 266 ? -10.262 4.035 -10.865 1.00 91.38 266 ALA A O 1
ATOM 2071 N N . ILE A 1 267 ? -10.562 2.475 -9.274 1.00 90.94 267 ILE A N 1
ATOM 2072 C CA . ILE A 1 267 ? -10.157 3.309 -8.146 1.00 90.94 267 ILE A CA 1
ATOM 2073 C C . ILE A 1 267 ? -8.835 2.757 -7.620 1.00 90.94 267 ILE A C 1
ATOM 2075 O O . ILE A 1 267 ? -8.792 1.655 -7.076 1.00 90.94 267 ILE A O 1
ATOM 2079 N N . LEU A 1 268 ? -7.759 3.520 -7.784 1.00 90.81 268 LEU A N 1
ATOM 2080 C CA . LEU A 1 268 ? -6.469 3.208 -7.179 1.00 90.81 268 LEU A CA 1
ATOM 2081 C C . LEU A 1 268 ? -6.462 3.714 -5.742 1.00 90.81 268 LEU A C 1
ATOM 2083 O O . LEU A 1 268 ? -6.880 4.843 -5.488 1.00 90.81 268 LEU A O 1
ATOM 2087 N N . VAL A 1 269 ? -5.982 2.890 -4.814 1.00 86.56 269 VAL A N 1
ATOM 2088 C CA . VAL A 1 269 ? -5.946 3.208 -3.383 1.00 86.56 269 VAL A CA 1
ATOM 2089 C C . VAL A 1 269 ? -4.520 3.045 -2.874 1.00 86.56 269 VAL A C 1
ATOM 2091 O O . VAL A 1 269 ? -3.944 1.965 -2.976 1.00 86.56 269 VAL A O 1
ATOM 2094 N N . GLU A 1 270 ? -3.964 4.111 -2.302 1.00 82.62 270 GLU A N 1
ATOM 2095 C CA . GLU A 1 270 ? -2.654 4.111 -1.650 1.00 82.62 270 GLU A CA 1
ATOM 2096 C C . GLU A 1 270 ? -2.771 4.778 -0.274 1.00 82.62 270 GLU A C 1
ATOM 2098 O O . GLU A 1 270 ? -2.855 6.002 -0.143 1.00 82.62 270 GLU A O 1
ATOM 2103 N N . GLY A 1 271 ? -2.807 3.960 0.781 1.00 78.81 271 GLY A N 1
ATOM 2104 C CA . GLY A 1 271 ? -2.998 4.443 2.147 1.00 78.81 271 GLY A CA 1
ATOM 2105 C C . GLY A 1 271 ? -4.329 5.186 2.309 1.00 78.81 271 GLY A C 1
ATOM 2106 O O . GLY A 1 271 ? -5.391 4.575 2.243 1.00 78.81 271 GLY A O 1
ATOM 2107 N N . GLN A 1 272 ? -4.262 6.500 2.546 1.00 72.81 272 GLN A N 1
ATOM 2108 C CA . GLN A 1 272 ? -5.438 7.378 2.669 1.00 72.81 272 GLN A CA 1
ATOM 2109 C C . GLN A 1 272 ? -5.848 8.042 1.347 1.00 72.81 272 GLN A C 1
ATOM 2111 O O . GLN A 1 272 ? -6.901 8.675 1.278 1.00 72.81 272 GLN A O 1
ATOM 2116 N N . ASN A 1 273 ? -5.028 7.919 0.303 1.00 80.56 273 ASN A N 1
ATOM 2117 C CA . ASN A 1 273 ? -5.283 8.547 -0.982 1.00 80.56 273 ASN A CA 1
ATOM 2118 C C . ASN A 1 273 ? -6.039 7.583 -1.893 1.00 80.56 273 ASN A C 1
ATOM 2120 O O . ASN A 1 273 ? -5.737 6.390 -1.951 1.00 80.56 273 ASN A O 1
ATOM 2124 N N . SER A 1 274 ? -7.008 8.117 -2.635 1.00 87.44 274 SER A N 1
ATOM 2125 C CA . SER A 1 274 ? -7.687 7.383 -3.698 1.00 87.44 274 SER A CA 1
ATOM 2126 C C . SER A 1 274 ? -7.767 8.223 -4.967 1.00 87.44 274 SER A C 1
ATOM 2128 O O . SER A 1 274 ? -7.981 9.435 -4.910 1.00 87.44 274 SER A O 1
ATOM 2130 N N . ILE A 1 275 ? -7.562 7.580 -6.116 1.00 89.75 275 ILE A N 1
ATOM 2131 C CA . ILE A 1 275 ? -7.579 8.213 -7.437 1.00 89.75 275 ILE A CA 1
ATOM 2132 C C . ILE A 1 275 ? -8.535 7.427 -8.330 1.00 89.75 275 ILE A C 1
ATOM 2134 O O . ILE A 1 275 ? -8.394 6.216 -8.481 1.00 89.75 275 ILE A O 1
ATOM 2138 N N . LEU A 1 276 ? -9.498 8.123 -8.935 1.00 89.31 276 LEU A N 1
ATOM 2139 C CA . LEU A 1 276 ? -10.372 7.559 -9.960 1.00 89.31 276 LEU A CA 1
ATOM 2140 C C . LEU A 1 276 ? -9.695 7.674 -11.329 1.00 89.31 276 LEU A C 1
ATOM 2142 O O . LEU A 1 276 ? -9.352 8.776 -11.764 1.00 89.31 276 LEU A O 1
ATOM 2146 N N . LEU A 1 277 ? -9.538 6.549 -12.019 1.00 88.69 277 LEU A N 1
ATOM 2147 C CA . LEU A 1 277 ? -9.027 6.509 -13.383 1.00 88.69 277 LEU A CA 1
ATOM 2148 C C . LEU A 1 277 ? -10.150 6.858 -14.361 1.00 88.69 277 LEU A C 1
ATOM 2150 O O . LEU A 1 277 ? -11.057 6.065 -14.586 1.00 88.69 277 LEU A O 1
ATOM 2154 N N . ASN A 1 278 ? -10.103 8.052 -14.948 1.00 83.44 278 ASN A N 1
ATOM 2155 C CA . ASN A 1 278 ? -11.119 8.475 -15.916 1.00 83.44 278 ASN A CA 1
ATOM 2156 C C . ASN A 1 278 ? -10.951 7.795 -17.278 1.00 83.44 278 ASN A C 1
ATOM 2158 O O . ASN A 1 278 ? -11.941 7.431 -17.906 1.00 83.44 278 ASN A O 1
ATOM 2162 N N . THR A 1 279 ? -9.708 7.660 -17.735 1.00 81.38 279 THR A N 1
ATOM 2163 C CA . THR A 1 279 ? -9.350 7.139 -19.057 1.00 81.38 279 THR A CA 1
ATOM 2164 C C . THR A 1 279 ? -8.044 6.358 -18.967 1.00 81.38 279 THR A C 1
ATOM 2166 O O . THR A 1 279 ? -7.171 6.678 -18.159 1.00 81.38 279 THR A O 1
ATOM 2169 N N . VAL A 1 280 ? -7.920 5.317 -19.790 1.00 82.62 280 VAL A N 1
ATOM 2170 C CA . VAL A 1 280 ? -6.684 4.549 -19.966 1.00 82.62 280 VAL A CA 1
ATOM 2171 C C . VAL A 1 280 ? -6.460 4.403 -21.462 1.00 82.62 280 VAL A C 1
ATOM 2173 O O . VAL A 1 280 ? -7.276 3.799 -22.154 1.00 82.62 280 VAL A O 1
ATOM 2176 N N . GLU A 1 281 ? -5.364 4.967 -21.953 1.00 78.06 281 GLU A N 1
ATOM 2177 C CA . GLU A 1 281 ? -4.984 4.916 -23.363 1.00 78.06 281 GLU A CA 1
ATOM 2178 C C . GLU A 1 281 ? -3.775 3.986 -23.511 1.00 78.06 281 GLU A C 1
ATOM 2180 O O . GLU A 1 281 ? -2.722 4.233 -22.910 1.00 78.06 281 GLU A O 1
ATOM 2185 N N . PRO A 1 282 ? -3.914 2.865 -24.239 1.00 68.56 282 PRO A N 1
ATOM 2186 C CA . PRO A 1 282 ? -2.813 1.944 -24.446 1.00 68.56 282 PRO A CA 1
ATOM 2187 C C . PRO A 1 282 ? -1.854 2.499 -25.503 1.00 68.56 282 PRO A C 1
ATOM 2189 O O . PRO A 1 282 ? -2.082 2.364 -26.702 1.00 68.56 282 PRO A O 1
ATOM 2192 N N . TYR A 1 283 ? -0.737 3.063 -25.054 1.00 63.97 283 TYR A N 1
ATOM 2193 C CA . TYR A 1 283 ? 0.323 3.500 -25.955 1.00 63.97 283 TYR A CA 1
ATOM 2194 C C . TYR A 1 283 ? 1.213 2.328 -26.369 1.00 63.97 283 TYR A C 1
ATOM 2196 O O . TYR A 1 283 ? 1.778 1.599 -25.550 1.00 63.97 283 TYR A O 1
ATOM 2204 N N . SER A 1 284 ? 1.352 2.168 -27.677 1.00 56.84 284 SER A N 1
ATOM 2205 C CA . SER A 1 284 ? 2.338 1.295 -28.296 1.00 56.84 284 SER A CA 1
ATOM 2206 C C . SER A 1 284 ? 3.698 1.995 -28.355 1.00 56.84 284 SER A C 1
ATOM 2208 O O . SER A 1 284 ? 3.768 3.200 -28.579 1.00 56.84 284 SER A O 1
ATOM 2210 N N . ARG A 1 285 ? 4.800 1.247 -28.185 1.00 54.69 285 ARG A N 1
ATOM 2211 C CA . ARG A 1 285 ? 6.153 1.783 -28.440 1.00 54.69 285 ARG A CA 1
ATOM 2212 C C . ARG A 1 285 ? 6.403 2.054 -29.926 1.00 54.69 285 ARG A C 1
ATOM 2214 O O . ARG A 1 285 ? 7.267 2.864 -30.241 1.00 54.69 285 ARG A O 1
ATOM 2221 N N 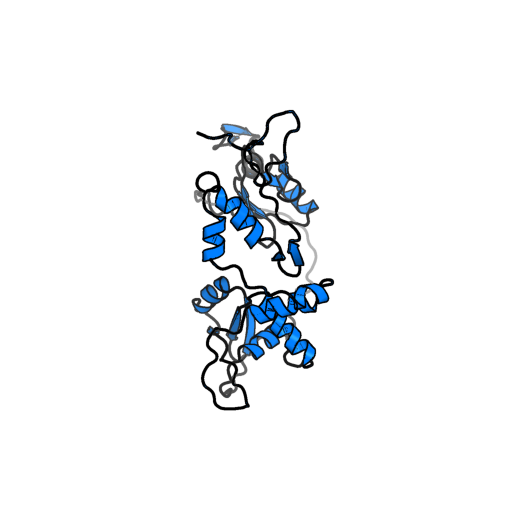. ASP A 1 286 ? 5.645 1.398 -30.805 1.00 53.59 286 ASP A N 1
ATOM 2222 C CA . ASP A 1 286 ? 5.651 1.650 -32.243 1.00 53.59 286 ASP A CA 1
ATOM 2223 C C . ASP A 1 286 ? 4.427 2.485 -32.656 1.00 53.59 286 ASP A C 1
ATOM 2225 O O . ASP A 1 286 ? 3.295 2.068 -32.381 1.00 53.59 286 ASP A O 1
ATOM 2229 N N . PRO A 1 287 ? 4.606 3.605 -33.380 1.00 50.44 287 PRO A N 1
ATOM 2230 C CA . PRO A 1 287 ? 3.500 4.448 -33.840 1.00 50.44 287 PRO A CA 1
ATOM 2231 C C . PRO A 1 287 ? 2.509 3.724 -34.768 1.00 50.44 287 PRO A C 1
ATOM 2233 O O . PRO A 1 287 ? 1.395 4.190 -34.966 1.00 50.44 287 PRO A O 1
ATOM 2236 N N . LEU A 1 288 ? 2.893 2.572 -35.329 1.00 50.94 288 LEU A N 1
ATOM 2237 C CA . LEU A 1 288 ? 2.069 1.776 -36.247 1.00 50.94 288 LEU A CA 1
ATOM 2238 C C . LEU A 1 288 ? 1.036 0.874 -35.549 1.00 50.94 288 LEU A C 1
ATOM 2240 O O . LEU A 1 288 ? 0.217 0.257 -36.225 1.00 50.94 288 LEU A O 1
ATOM 2244 N N . LEU A 1 289 ? 1.091 0.749 -34.219 1.00 50.81 289 LEU A N 1
ATOM 2245 C CA . LEU A 1 289 ? 0.296 -0.212 -33.440 1.00 50.81 289 LEU A CA 1
ATOM 2246 C C . LEU A 1 289 ? -0.461 0.452 -32.281 1.00 50.81 289 LEU A C 1
ATOM 2248 O O . LEU A 1 289 ? -0.680 -0.165 -31.234 1.00 50.81 289 LEU A O 1
ATOM 2252 N N . ASP A 1 290 ? -0.828 1.719 -32.446 1.00 49.50 290 ASP A N 1
ATOM 2253 C CA . ASP A 1 290 ? -1.789 2.364 -31.558 1.00 49.50 290 ASP A CA 1
ATOM 2254 C C . ASP A 1 290 ? -3.174 1.703 -31.714 1.00 49.50 290 ASP A C 1
ATOM 2256 O O . ASP A 1 290 ? -3.652 1.475 -32.826 1.00 49.50 290 ASP A O 1
ATOM 2260 N N . ALA A 1 291 ? -3.821 1.387 -30.588 1.00 47.03 291 ALA A N 1
ATOM 2261 C CA . ALA A 1 291 ? -5.154 0.787 -30.558 1.00 47.03 291 ALA A CA 1
ATOM 2262 C C . ALA A 1 291 ? -6.240 1.733 -31.093 1.00 47.03 291 ALA A C 1
ATOM 2264 O O . ALA A 1 291 ? -7.306 1.268 -31.502 1.00 47.03 291 ALA A O 1
ATOM 2265 N N . HIS A 1 292 ? -5.977 3.042 -31.103 1.00 50.53 292 HIS A N 1
ATOM 2266 C CA . HIS A 1 292 ? -6.887 4.036 -31.659 1.00 50.53 292 HIS A CA 1
ATOM 2267 C C . HIS A 1 292 ? -6.732 4.226 -33.172 1.00 50.53 292 HIS A C 1
ATOM 2269 O O . HIS A 1 292 ? -7.569 4.909 -33.764 1.00 50.53 292 HIS A O 1
ATOM 2275 N N . TYR A 1 293 ? -5.728 3.593 -33.809 1.00 51.66 293 TYR A N 1
ATOM 2276 C CA . TYR A 1 293 ? -5.375 3.829 -35.214 1.00 51.66 293 TYR A CA 1
ATOM 2277 C C . TYR A 1 293 ? -5.455 5.325 -35.546 1.00 51.66 293 TYR A C 1
ATOM 2279 O O . TYR A 1 293 ? -6.119 5.707 -36.519 1.00 51.66 293 TYR A O 1
ATOM 2287 N N . GLU A 1 294 ? -4.863 6.187 -34.708 1.00 46.62 294 GLU A N 1
ATOM 2288 C CA . GLU A 1 294 ? -4.864 7.617 -34.987 1.00 46.62 294 GLU A CA 1
ATOM 2289 C C . GLU A 1 294 ? -4.233 7.829 -36.363 1.00 46.62 294 GLU A C 1
ATOM 2291 O O . GLU A 1 294 ? -3.053 7.567 -36.606 1.00 46.62 294 GLU A O 1
ATOM 2296 N N . ARG A 1 295 ? -5.094 8.192 -37.319 1.00 46.09 295 ARG A N 1
ATOM 2297 C CA . ARG A 1 295 ? -4.743 8.302 -38.727 1.00 46.09 295 ARG A CA 1
ATOM 2298 C C . ARG A 1 295 ? -3.675 9.376 -38.835 1.00 46.09 295 ARG A C 1
ATOM 2300 O O . ARG A 1 295 ? -3.982 10.559 -38.706 1.00 46.09 295 ARG A O 1
ATOM 2307 N N . LEU A 1 296 ? -2.447 8.976 -39.147 1.00 47.41 296 LEU A N 1
ATOM 2308 C CA . LEU A 1 296 ? -1.491 9.887 -39.756 1.00 47.41 296 LEU A CA 1
ATOM 2309 C C . LEU A 1 296 ? -2.095 10.300 -41.097 1.00 47.41 296 LEU A C 1
ATOM 2311 O O . LEU A 1 296 ? -2.083 9.551 -42.073 1.00 47.41 296 LEU A O 1
ATOM 2315 N N . SER A 1 297 ? -2.717 11.472 -41.123 1.00 44.53 297 SER A N 1
ATOM 2316 C CA . SER A 1 297 ? -3.203 12.078 -42.349 1.00 44.53 297 SER A CA 1
ATOM 2317 C C . SER A 1 297 ? -2.011 12.335 -43.269 1.00 44.53 297 SER A C 1
ATOM 2319 O O . SER A 1 297 ? -1.275 13.300 -43.077 1.00 44.53 297 SER A O 1
ATOM 2321 N N . HIS A 1 298 ? -1.815 11.453 -44.246 1.00 47.50 298 HIS A N 1
ATOM 2322 C CA . HIS A 1 298 ? -2.168 11.775 -45.626 1.00 47.50 298 HIS A CA 1
ATOM 2323 C C . HIS A 1 298 ? -2.309 10.497 -46.483 1.00 47.50 298 HIS A C 1
ATOM 2325 O O . HIS A 1 298 ? -1.365 9.736 -46.669 1.00 47.50 298 HIS A O 1
ATOM 2331 N N . ASP A 1 299 ? -3.523 10.320 -47.013 1.00 49.38 299 ASP A N 1
ATOM 2332 C CA . ASP A 1 299 ? -3.860 9.653 -48.282 1.00 49.38 299 ASP A CA 1
ATOM 2333 C C . ASP A 1 299 ? -3.893 8.124 -48.442 1.00 49.38 299 ASP A C 1
ATOM 2335 O O . ASP A 1 299 ? -3.909 7.657 -49.580 1.00 49.38 299 ASP A O 1
ATOM 2339 N N . GLN A 1 300 ? -4.048 7.308 -47.393 1.00 51.00 300 GLN A N 1
ATOM 2340 C CA . GLN A 1 300 ? -4.382 5.886 -47.612 1.00 51.00 300 GLN A CA 1
ATOM 2341 C C . GLN A 1 300 ? -5.541 5.391 -46.739 1.00 51.00 300 GLN A C 1
ATOM 2343 O O . GLN A 1 300 ? -5.511 5.462 -45.512 1.00 51.00 300 GLN A O 1
ATOM 2348 N N . SER A 1 301 ? -6.594 4.913 -47.412 1.00 50.00 301 SER A N 1
ATOM 2349 C CA . SER A 1 301 ? -7.750 4.245 -46.808 1.00 50.00 301 SER A CA 1
ATOM 2350 C C . SER A 1 301 ? -7.315 2.922 -46.177 1.00 50.00 301 SER A C 1
ATOM 2352 O O . SER A 1 301 ? -6.621 2.132 -46.809 1.00 50.00 301 SER A O 1
ATOM 2354 N N . SER A 1 302 ? -7.742 2.672 -44.939 1.00 43.81 302 SER A N 1
ATOM 2355 C CA . SER A 1 302 ? -7.427 1.465 -44.164 1.00 43.81 302 SER A CA 1
ATOM 2356 C C . SER A 1 302 ? -8.444 0.326 -44.333 1.00 43.81 302 SER A C 1
ATOM 2358 O O . SER A 1 302 ? -8.415 -0.644 -43.577 1.00 43.81 302 SER A O 1
ATOM 2360 N N . PHE A 1 303 ? -9.337 0.413 -45.324 1.00 39.59 303 PHE A N 1
ATOM 2361 C CA . PHE A 1 303 ? -10.180 -0.717 -45.715 1.00 39.59 303 PHE A CA 1
ATOM 2362 C C . PHE A 1 303 ? -9.453 -1.593 -46.744 1.00 39.59 303 PHE A C 1
ATOM 2364 O O . PHE A 1 303 ? -8.976 -1.058 -47.744 1.00 39.59 303 PHE A O 1
ATOM 2371 N N . PRO A 1 304 ? -9.394 -2.925 -46.559 1.00 43.00 304 PRO A N 1
ATOM 2372 C CA . PRO A 1 304 ? -8.972 -3.813 -47.629 1.00 43.00 304 PRO A CA 1
ATOM 2373 C C . PRO A 1 304 ? -10.038 -3.803 -48.730 1.00 43.00 304 PRO A C 1
ATOM 2375 O O . PRO A 1 304 ? -11.160 -4.275 -48.533 1.00 43.00 304 PRO A O 1
ATOM 2378 N N . GLU A 1 305 ? -9.692 -3.268 -49.898 1.00 47.66 305 GLU A N 1
ATOM 2379 C CA . GLU A 1 305 ? -10.422 -3.565 -51.127 1.00 47.66 305 GLU A CA 1
ATOM 2380 C C . GLU A 1 305 ? -10.076 -5.005 -51.521 1.00 47.66 305 GLU A C 1
ATOM 2382 O O . GLU A 1 305 ? -8.977 -5.284 -51.986 1.00 47.66 305 GLU A O 1
ATOM 2387 N N . THR A 1 306 ? -11.007 -5.909 -51.205 1.00 47.47 306 THR A N 1
ATOM 2388 C CA . THR A 1 306 ? -11.187 -7.282 -51.715 1.00 47.47 306 THR A CA 1
ATOM 2389 C C . THR A 1 306 ? -10.005 -7.954 -52.420 1.00 47.47 306 THR A C 1
ATOM 2391 O O . THR A 1 306 ? -9.654 -7.558 -53.531 1.00 47.47 306 THR A O 1
ATOM 2394 N N . LEU A 1 307 ? -9.575 -9.096 -51.867 1.00 36.56 307 LEU A N 1
ATOM 2395 C CA . LEU A 1 307 ? -9.387 -10.372 -52.579 1.00 36.56 307 LEU A CA 1
ATOM 2396 C C . LEU A 1 307 ? -9.435 -11.539 -51.583 1.00 36.56 307 LEU A C 1
ATOM 2398 O O . LEU A 1 307 ? -8.748 -11.449 -50.542 1.00 36.56 307 LEU A O 1
#

InterPro domains:
  IPR013087 Zinc finger C2H2-type [PS00028] (47-67)
  IPR013087 Zinc finger C2H2-type [PS50157] (45-72)

Organism: NCBI:txid35722

Secondary structure (DSSP, 8-state):
-B-TTT--B--SSHHHHHHHHHHHS--EEEETTTTEEEE-BTTBEEPTTT--EESSHHHHHHHHHTTT--EE-----SPPPP---------------------PPPGGG-----------PPPPBHHHHHHHHTT-TTS-HHHHHHHHHHHHHTTPEEEEEEETTEEEEEEE-HHHHHHHHH---SSSEEEPPBPP--SS-------S---THHHHHHHHHHSTTHHHHTTS---PPPHHHHHHHTS-TTT-THHHHHHHHHHTT-EEEETTEEEE--------SSGGG-TT----SSS---S----